Protein AF-A0A6A6LW53-F1 (afdb_monomer)

Mean predicted aligned error: 14.56 Å

Secondary structure (DSSP, 8-state):
-------------PPPP--TT-PPPPPHHHHHT-SS-HHHHHHHHHTTS-TT----HHHHHHHHHHHHHHHHHHHHHHHHHHHHTT-SS--HHHHHHHHHHSHHHHHH--S--TT--------GGGS--SS--EEEE-TTS-EEEESSTT--SEEEE----S---S-EEEEE-TTS-EEEEETTEEEEEGGGS--S-PPTTPPP---------

Solvent-accessible surface area (backbone atoms only — not comparable to full-atom values): 13491 Å² total; per-residue (Å²): 131,86,90,83,86,80,81,80,78,80,78,75,78,72,79,73,80,78,77,86,77,73,76,81,88,75,52,67,19,65,77,68,74,43,90,43,61,21,67,60,45,38,52,52,53,54,72,70,44,59,98,86,56,82,76,58,76,64,56,22,49,53,54,30,50,52,52,45,48,56,50,48,53,54,48,48,45,10,47,51,50,17,52,76,72,73,41,95,65,76,46,50,39,22,46,36,48,31,34,69,72,31,75,68,48,35,68,73,53,81,73,89,61,79,81,18,73,73,78,91,78,77,63,76,86,72,52,68,78,48,99,44,59,38,80,46,73,47,83,50,51,31,49,34,31,20,27,29,82,84,60,79,44,80,64,47,64,53,91,65,85,69,80,36,96,58,78,57,46,80,45,77,43,97,70,72,40,44,33,36,28,46,84,92,42,81,77,48,52,65,55,82,68,71,65,93,68,85,53,81,86,68,67,82,81,80,80,79,73,74,82,74,132

Radius of gyration: 35.12 Å; Cα contacts (8 Å, |Δi|>4): 234; chains: 1; bounding box: 67×63×123 Å

Foldseek 3Di:
DDDDDDPDDPPPPDPDPDPPDDDDDDAPCVVLVHPFRLVVQQVVVVVPDPPPDDDDSVNSSVVRVVVRVVVVQLCVQLCVQCVVVVHDDRDLLSSQCSQCVDPVSVVVDVDDRPLNFHDDDDPPLLDLPDPDKDFDQDQQQKTWIASDPVRPRTRDIDPFDGGQNADWDWDQDPQRKTFIDRPPDTRDIPLQDDGSDDGPPRDHDPPPPDPDD

Organism: Hevea brasiliensis (NCBI:txid3981)

InterPro domains:
  IPR001480 Bulb-type lectin domain [PF01453] (124-210)
  IPR001480 Bulb-type lectin domain [PS50927] (72-193)
  IPR002119 Histone H2A [PR00620] (24-46)
  IPR002119 Histone H2A [PR00620] (54-69)
  IPR002119 Histone H2A [PR00620] (69-82)
  IPR002119 Histone H2A [PR00620] (83-97)
  IPR002119 Histone H2A [PR00620] (110-128)
  IPR002119 Histone H2A [PTHR23430] (20-125)
  IPR002119 Histone H2A [SM00414] (13-133)
  IPR007125 Core Histone H2A/H2B/H3 domain [PF00125] (19-101)
  IPR009072 Histone-fold [G3DSA:1.10.20.10] (11-123)
  IPR009072 Histone-fold [SSF47113] (16-110)
  IPR032458 Histone H2A conserved site [PS00046] (32-38)
  IPR036426 Bulb-type lectin domain superfamily [G3DSA:2.90.10.10] (124-204)
  IPR036426 Bulb-type lectin domain superfamily [SSF51110] (122-209)
  IPR061508 Histone H2A, histone fold [cd00074] (26-113)

pLDDT: mean 80.77, std 18.34, range [32.53, 98.56]

Nearest PDB structures (foldseek):
  3waa-assembly1_C  TM=9.928E-01  e=2.043E-15  Homo sapiens
  3waa-assembly1_G  TM=9.989E-01  e=4.098E-15  Homo sapiens
  7yrg-assembly1_G  TM=9.590E-01  e=1.489E-15  Homo sapiens
  6jou-assembly1_G  TM=9.973E-01  e=9.326E-15  Homo sapiens
  8thu-assembly1_G  TM=9.839E-01  e=6.381E-15  Homo sapiens

Sequence (213 aa):
MSGKGAKGLITGKTPAPKDKDKKKPTSRSSRAGLQFPVGRIHRLLKSRVTAHGRVGATAAVYSAAILEYLTAEVLELAGNASKDLKVKRITPRHLQLAIRGDEELDTLIKGTIAGGGVIPHIHKDNLITASSGILSSNPYGNLVLYNDPDQQVLLWSANVSGEATDSCVAQLLDSGNLVLLHGRNKRSQSCDHPTDTQLPGMRLGLNRRRVQE

Structure (mmCIF, N/CA/C/O backbone):
data_AF-A0A6A6LW53-F1
#
_entry.id   AF-A0A6A6LW53-F1
#
loop_
_atom_site.group_PDB
_atom_site.id
_atom_site.type_symbol
_atom_site.label_atom_id
_atom_site.label_alt_id
_atom_site.label_comp_id
_atom_site.label_asym_id
_atom_site.label_entity_id
_atom_site.label_seq_id
_atom_site.pdbx_PDB_ins_code
_atom_site.Cartn_x
_atom_site.Cartn_y
_atom_site.Cartn_z
_atom_site.occupancy
_atom_site.B_iso_or_equiv
_atom_site.auth_seq_id
_atom_site.auth_comp_id
_atom_site.auth_asym_id
_atom_site.auth_atom_id
_atom_site.pdbx_PDB_model_num
ATOM 1 N N . MET A 1 1 ? 10.542 -46.365 -85.630 1.00 37.22 1 MET A N 1
ATOM 2 C CA . MET A 1 1 ? 11.994 -46.421 -85.354 1.00 37.22 1 MET A CA 1
ATOM 3 C C . MET A 1 1 ? 12.410 -45.105 -84.712 1.00 37.22 1 MET A C 1
ATOM 5 O O . MET A 1 1 ? 12.021 -44.080 -85.245 1.00 37.22 1 MET A O 1
ATOM 9 N N . SER A 1 2 ? 13.154 -45.172 -83.597 1.00 41.34 2 SER A N 1
ATOM 10 C CA . SER A 1 2 ? 13.870 -44.082 -82.889 1.00 41.34 2 SER A CA 1
ATOM 11 C C . SER A 1 2 ? 13.017 -42.903 -82.383 1.00 41.34 2 SER A C 1
ATOM 13 O O . SER A 1 2 ? 12.495 -42.135 -83.168 1.00 41.34 2 SER A O 1
ATOM 15 N N . GLY A 1 3 ? 12.808 -42.652 -81.088 1.00 36.84 3 GLY A N 1
ATOM 16 C CA . GLY A 1 3 ? 13.678 -42.857 -79.931 1.00 36.84 3 GLY A CA 1
ATOM 17 C C . GLY A 1 3 ? 14.416 -41.556 -79.599 1.00 36.84 3 GLY A C 1
ATOM 18 O O . GLY A 1 3 ? 15.333 -41.195 -80.328 1.00 36.84 3 GLY A O 1
ATOM 19 N N . LYS A 1 4 ? 14.028 -40.881 -78.504 1.00 41.06 4 LYS A N 1
ATOM 20 C CA . LYS A 1 4 ? 14.915 -40.135 -77.583 1.00 41.06 4 LYS A CA 1
ATOM 21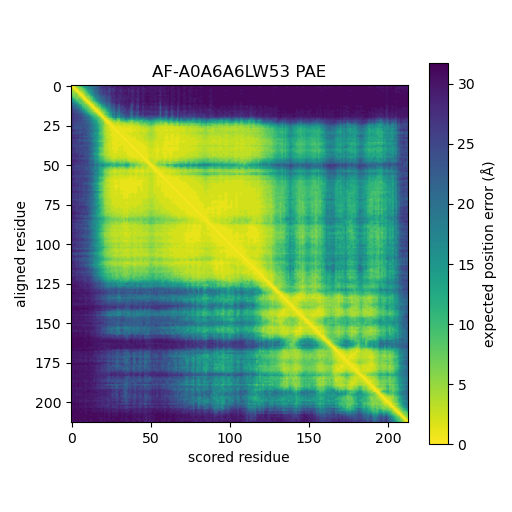 C C . LYS A 1 4 ? 14.111 -39.555 -76.415 1.00 41.06 4 LYS A C 1
ATOM 23 O O . LYS A 1 4 ? 13.319 -38.635 -76.577 1.00 41.06 4 LYS A O 1
ATOM 28 N N . GLY A 1 5 ? 14.331 -40.130 -75.234 1.00 35.31 5 GLY A N 1
ATOM 29 C CA . GLY A 1 5 ? 13.848 -39.606 -73.963 1.00 35.31 5 GLY A CA 1
ATOM 30 C C . GLY A 1 5 ? 14.694 -38.423 -73.499 1.00 35.31 5 GLY A C 1
ATOM 31 O O . GLY A 1 5 ? 15.922 -38.485 -73.521 1.00 35.31 5 GLY A O 1
ATOM 32 N N . ALA A 1 6 ? 14.030 -37.368 -73.037 1.00 39.75 6 ALA A N 1
ATOM 33 C CA . ALA A 1 6 ? 14.648 -36.300 -72.269 1.00 39.75 6 ALA A CA 1
ATOM 34 C C . ALA A 1 6 ? 14.352 -36.555 -70.786 1.00 39.75 6 ALA A C 1
ATOM 36 O O . ALA A 1 6 ? 13.250 -36.308 -70.299 1.00 39.75 6 ALA A O 1
ATOM 37 N N . LYS A 1 7 ? 15.338 -37.106 -70.069 1.00 39.44 7 LYS A N 1
ATOM 38 C CA . LYS A 1 7 ? 15.340 -37.139 -68.604 1.00 39.44 7 LYS A CA 1
ATOM 39 C C . LYS A 1 7 ? 15.476 -35.700 -68.103 1.00 39.44 7 LYS A C 1
ATOM 41 O O . LYS A 1 7 ? 16.548 -35.111 -68.215 1.00 39.44 7 LYS A O 1
ATOM 46 N N . GLY A 1 8 ? 14.396 -35.150 -67.554 1.00 36.06 8 GLY A N 1
ATOM 47 C CA . GLY A 1 8 ? 14.440 -33.937 -66.746 1.00 36.06 8 GLY A CA 1
ATOM 48 C C . GLY A 1 8 ? 15.317 -34.175 -65.520 1.00 36.06 8 GLY A C 1
ATOM 49 O O . GLY A 1 8 ? 15.037 -35.043 -64.694 1.00 36.06 8 GLY A O 1
ATOM 50 N N . LEU A 1 9 ? 16.418 -33.436 -65.455 1.00 39.53 9 LEU A N 1
ATOM 51 C CA . LEU A 1 9 ? 17.384 -33.430 -64.371 1.00 39.53 9 LEU A CA 1
ATOM 52 C C . LEU A 1 9 ? 16.696 -32.914 -63.095 1.00 39.53 9 LEU A C 1
ATOM 54 O O . LEU A 1 9 ? 16.378 -31.732 -62.988 1.00 39.53 9 LEU A O 1
ATOM 58 N N . ILE A 1 10 ? 16.459 -33.798 -62.124 1.00 43.97 10 ILE A N 1
ATOM 59 C CA . ILE A 1 10 ? 16.099 -33.409 -60.758 1.00 43.97 10 ILE A CA 1
ATOM 60 C C . ILE A 1 10 ? 17.355 -32.773 -60.161 1.00 43.97 10 ILE A C 1
ATOM 62 O O . ILE A 1 10 ? 18.250 -33.471 -59.685 1.00 43.97 10 ILE A O 1
ATOM 66 N N . THR A 1 11 ? 17.462 -31.446 -60.218 1.00 39.66 11 THR A N 1
ATOM 67 C CA . THR A 1 11 ? 18.478 -30.720 -59.455 1.00 39.66 11 THR A CA 1
ATOM 68 C C . THR A 1 11 ? 18.099 -30.821 -57.985 1.00 39.66 11 THR A C 1
ATOM 70 O O . THR A 1 11 ? 17.299 -30.036 -57.472 1.00 39.66 11 THR A O 1
ATOM 73 N N . GLY A 1 12 ? 18.639 -31.846 -57.325 1.00 40.56 12 GLY A N 1
ATOM 74 C CA . GLY A 1 12 ? 18.625 -31.990 -55.880 1.00 40.56 12 GLY A CA 1
ATOM 75 C C . GLY A 1 12 ? 19.156 -30.710 -55.250 1.00 40.56 12 GLY A C 1
ATOM 76 O O . GLY A 1 12 ? 20.339 -30.395 -55.344 1.00 40.56 12 GLY A O 1
ATOM 77 N N . LYS A 1 13 ? 18.256 -29.942 -54.637 1.00 41.75 13 LYS A N 1
ATOM 78 C CA . LYS A 1 13 ? 18.607 -28.783 -53.829 1.00 41.75 13 LYS A CA 1
ATOM 79 C C . LYS A 1 13 ? 19.223 -29.331 -52.546 1.00 41.75 13 LYS A C 1
ATOM 81 O O . LYS A 1 13 ? 18.505 -29.740 -51.636 1.00 41.75 13 LYS A O 1
ATOM 86 N N . THR A 1 14 ? 20.548 -29.411 -52.510 1.00 45.69 14 THR A N 1
ATOM 87 C CA . THR A 1 14 ? 21.313 -29.728 -51.303 1.00 45.69 14 THR A CA 1
ATOM 88 C C . THR A 1 14 ? 20.813 -28.818 -50.175 1.00 45.69 14 THR A C 1
ATOM 90 O O . THR A 1 14 ? 20.749 -27.601 -50.380 1.00 45.69 14 THR A O 1
ATOM 93 N N . PRO A 1 15 ? 20.408 -29.344 -49.005 1.00 48.78 15 PRO A N 1
ATOM 94 C CA . PRO A 1 15 ? 20.056 -28.484 -47.891 1.00 48.78 15 PRO A CA 1
ATOM 95 C C . PRO A 1 15 ? 21.307 -27.694 -47.509 1.00 48.78 15 PRO A C 1
ATOM 97 O O . PRO A 1 15 ? 22.354 -28.278 -47.230 1.00 48.78 15 PRO A O 1
ATOM 100 N N . ALA A 1 16 ? 21.198 -26.364 -47.544 1.00 55.53 16 ALA A N 1
ATOM 101 C CA . ALA A 1 16 ? 22.248 -25.471 -47.077 1.00 55.53 16 ALA A CA 1
ATOM 102 C C . ALA A 1 16 ? 22.702 -25.911 -45.672 1.00 55.53 16 ALA A C 1
ATOM 104 O O . ALA A 1 16 ? 21.852 -26.303 -44.857 1.00 55.53 16 ALA A O 1
ATOM 105 N N . PRO A 1 17 ? 24.011 -25.880 -45.370 1.00 49.88 17 PRO A N 1
ATOM 106 C CA . PRO A 1 17 ? 24.505 -26.293 -44.068 1.00 49.88 17 PRO A CA 1
ATOM 107 C C . PRO A 1 17 ? 23.823 -25.439 -42.997 1.00 49.88 17 PRO A C 1
ATOM 109 O O . PRO A 1 17 ? 23.841 -24.209 -43.056 1.00 49.88 17 PRO A O 1
ATOM 112 N N . LYS A 1 18 ? 23.171 -26.099 -42.032 1.00 59.91 18 LYS A N 1
ATOM 113 C CA . LYS A 1 18 ? 22.660 -25.432 -40.833 1.00 59.91 18 LYS A CA 1
ATOM 114 C C . LYS A 1 18 ? 23.858 -24.799 -40.134 1.00 59.91 18 LYS A C 1
ATOM 116 O O . LYS A 1 18 ? 24.703 -25.513 -39.607 1.00 59.91 18 LYS A O 1
ATOM 121 N N . ASP A 1 19 ? 23.905 -23.478 -40.187 1.00 61.03 19 ASP A N 1
ATOM 122 C CA . ASP A 1 19 ? 24.857 -22.594 -39.527 1.00 61.03 19 ASP A CA 1
ATOM 123 C C . ASP A 1 19 ? 24.896 -22.938 -38.022 1.00 61.03 19 ASP A C 1
ATOM 125 O O . ASP A 1 19 ? 23.978 -22.600 -37.268 1.00 61.03 19 ASP A O 1
ATOM 129 N N . LYS A 1 20 ? 25.885 -23.744 -37.607 1.00 59.88 20 LYS A N 1
ATOM 130 C CA . LYS A 1 20 ? 25.928 -24.410 -36.289 1.00 59.88 20 LYS A CA 1
ATOM 131 C C . LYS A 1 20 ? 26.360 -23.492 -35.135 1.00 59.88 20 LYS A C 1
ATOM 133 O O . LYS A 1 20 ? 26.340 -23.948 -33.999 1.00 59.88 20 LYS A O 1
ATOM 138 N N . ASP A 1 21 ? 26.621 -22.206 -35.386 1.00 67.62 21 ASP A N 1
ATOM 139 C CA . ASP A 1 21 ? 27.223 -21.293 -34.398 1.00 67.62 21 ASP A CA 1
ATOM 140 C C . ASP A 1 21 ? 26.421 -20.009 -34.101 1.00 67.62 21 ASP A C 1
ATOM 142 O O . ASP A 1 21 ? 26.968 -18.998 -33.651 1.00 67.62 21 ASP A O 1
ATOM 146 N N . LYS A 1 22 ? 25.091 -20.000 -34.278 1.00 75.44 22 LYS A N 1
ATOM 147 C CA . LYS A 1 22 ? 24.285 -18.862 -33.791 1.00 75.44 22 LYS A CA 1
ATOM 148 C C . LYS A 1 22 ? 24.081 -18.949 -32.277 1.00 75.44 22 LYS A C 1
ATOM 150 O O . LYS A 1 22 ? 23.257 -19.727 -31.793 1.00 75.44 22 LYS A O 1
ATOM 155 N N . LYS A 1 23 ? 24.807 -18.104 -31.526 1.00 82.19 23 LYS A N 1
ATOM 156 C CA . LYS A 1 23 ? 24.585 -17.883 -30.083 1.00 82.19 23 LYS A CA 1
ATOM 157 C C . LYS A 1 23 ? 23.094 -17.667 -29.813 1.00 82.19 23 LYS A C 1
ATOM 159 O O . LYS A 1 23 ? 22.450 -16.850 -30.474 1.00 82.19 23 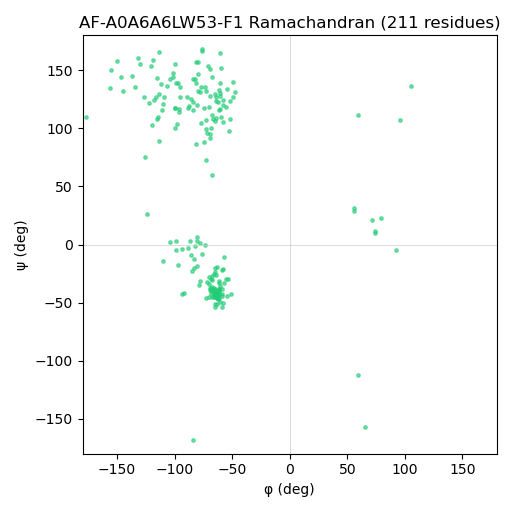LYS A O 1
ATOM 164 N N . LYS A 1 24 ? 22.561 -18.382 -28.817 1.00 88.25 24 LYS A N 1
ATOM 165 C CA . LYS A 1 24 ? 21.158 -18.252 -28.403 1.00 88.25 24 LYS A CA 1
ATOM 166 C C . LYS A 1 24 ? 20.847 -16.780 -28.083 1.00 88.25 24 LYS A C 1
ATOM 168 O O . LYS A 1 24 ? 21.641 -16.138 -27.389 1.00 88.25 24 LYS A O 1
ATOM 173 N N . PRO A 1 25 ? 19.719 -16.232 -28.568 1.00 90.19 25 PRO A N 1
ATOM 174 C CA . PRO A 1 25 ? 19.366 -14.845 -28.307 1.00 90.19 25 PRO A CA 1
ATOM 175 C C . PRO A 1 25 ? 19.128 -14.639 -26.808 1.00 90.19 25 PRO A C 1
ATOM 177 O O . PRO A 1 25 ? 18.296 -15.311 -26.203 1.00 90.19 25 PRO A O 1
ATOM 180 N N . THR A 1 26 ? 19.855 -13.699 -26.208 1.00 94.19 26 THR A N 1
ATOM 181 C CA . THR A 1 26 ? 19.672 -13.291 -24.811 1.00 94.19 26 THR A CA 1
ATOM 182 C C . THR A 1 26 ? 18.772 -12.065 -24.731 1.00 94.19 26 THR A C 1
ATOM 184 O O . THR A 1 26 ? 18.916 -11.111 -25.504 1.00 94.19 26 THR A O 1
ATOM 187 N N . SER A 1 27 ? 17.818 -12.080 -23.798 1.00 95.94 27 SER A N 1
ATOM 188 C CA . SER A 1 27 ? 16.899 -10.959 -23.614 1.00 95.94 27 SER A CA 1
ATOM 189 C C . SER A 1 27 ? 17.634 -9.745 -23.039 1.00 95.94 27 SER A C 1
ATOM 191 O O . SER A 1 27 ? 18.607 -9.874 -22.297 1.00 95.94 27 SER A O 1
ATOM 193 N N . ARG A 1 28 ? 17.155 -8.538 -23.354 1.00 95.69 28 ARG A N 1
ATOM 194 C CA . ARG A 1 28 ? 17.722 -7.300 -22.790 1.00 95.69 28 ARG A CA 1
ATOM 195 C C . ARG A 1 28 ? 17.592 -7.237 -21.267 1.00 95.69 28 ARG A C 1
ATOM 197 O O . ARG A 1 28 ? 18.492 -6.705 -20.636 1.00 95.69 28 ARG A O 1
ATOM 204 N N . SER A 1 29 ? 16.521 -7.802 -20.705 1.00 97.38 29 SER A N 1
ATOM 205 C CA . SER A 1 29 ? 16.334 -7.933 -19.253 1.00 97.38 29 SER A CA 1
ATOM 206 C C . SER A 1 29 ? 17.413 -8.817 -18.633 1.00 97.38 29 SER A C 1
ATOM 208 O O . SER A 1 29 ? 18.126 -8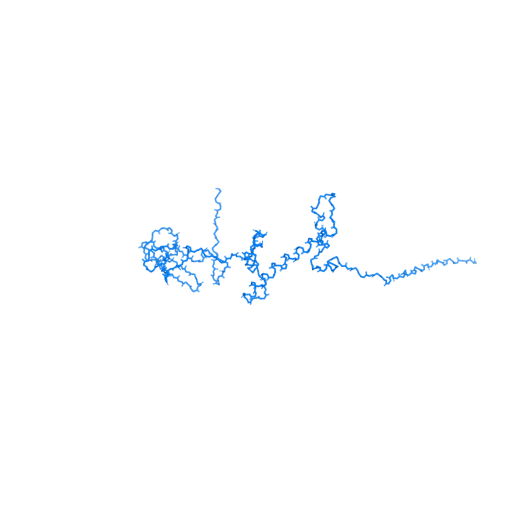.369 -17.747 1.00 97.38 29 SER A O 1
ATOM 210 N N . SER A 1 30 ? 17.625 -10.018 -19.186 1.00 97.00 30 SER A N 1
ATOM 211 C CA . SER A 1 30 ? 18.653 -10.950 -18.704 1.00 97.00 30 SER A CA 1
ATOM 212 C C . SER A 1 30 ? 20.064 -10.367 -18.815 1.00 97.00 30 SER A C 1
ATOM 214 O O . SER A 1 30 ? 20.856 -10.523 -17.895 1.00 97.00 30 SER A O 1
ATOM 216 N N . ARG A 1 31 ? 20.372 -9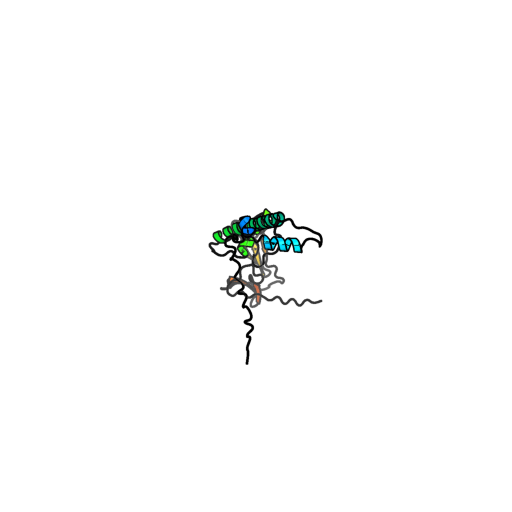.642 -19.899 1.00 96.00 31 ARG A N 1
ATOM 217 C CA . ARG A 1 31 ? 21.670 -8.959 -20.059 1.00 96.00 31 ARG A CA 1
ATOM 218 C C . ARG A 1 31 ? 21.877 -7.809 -19.072 1.00 96.00 31 ARG A C 1
ATOM 220 O O . ARG A 1 31 ? 23.021 -7.485 -18.788 1.00 96.00 31 ARG A O 1
ATOM 227 N N . ALA A 1 32 ? 20.797 -7.186 -18.606 1.00 96.69 32 ALA A N 1
ATOM 228 C CA . ALA A 1 32 ? 20.827 -6.095 -17.635 1.00 96.69 32 ALA A CA 1
ATOM 229 C C . ALA A 1 32 ? 20.673 -6.571 -16.179 1.00 96.69 32 ALA A C 1
ATOM 231 O O . ALA A 1 32 ? 20.729 -5.741 -15.282 1.00 96.69 32 ALA A O 1
ATOM 232 N N . GLY A 1 33 ? 20.459 -7.871 -15.940 1.00 97.50 33 GLY A N 1
ATOM 233 C CA . GLY A 1 33 ? 20.228 -8.413 -14.597 1.00 97.50 33 GLY A CA 1
ATOM 234 C C . GLY A 1 33 ? 18.869 -8.055 -13.986 1.00 97.50 33 GLY A C 1
ATOM 235 O O . GLY A 1 33 ? 18.731 -8.120 -12.774 1.00 97.50 33 GLY A O 1
ATOM 236 N N . LEU A 1 34 ? 17.880 -7.683 -14.803 1.00 98.00 34 LEU A N 1
ATOM 237 C CA . LEU A 1 34 ? 16.555 -7.251 -14.346 1.00 98.00 34 LEU A CA 1
ATOM 238 C C . LEU A 1 34 ? 15.508 -8.350 -14.552 1.00 98.00 34 LEU A C 1
ATOM 240 O O . LEU A 1 34 ? 15.501 -9.016 -15.596 1.00 98.00 34 LEU A O 1
ATOM 244 N N . GLN A 1 35 ? 14.580 -8.483 -13.607 1.00 98.12 35 GLN A N 1
ATOM 245 C CA . GLN A 1 35 ? 13.367 -9.294 -13.767 1.00 98.12 35 GLN A CA 1
ATOM 246 C C . GLN A 1 35 ? 12.315 -8.570 -14.618 1.00 98.12 35 GLN A C 1
ATOM 248 O O . GLN A 1 35 ? 11.567 -9.193 -15.380 1.00 98.12 35 GLN A O 1
ATOM 253 N N . PHE A 1 36 ? 12.275 -7.239 -14.551 1.00 98.06 36 PHE A N 1
ATOM 254 C CA . PHE A 1 36 ? 11.324 -6.424 -15.293 1.00 98.06 36 PHE A CA 1
ATOM 255 C C . PHE A 1 36 ? 11.585 -6.468 -16.816 1.00 98.06 36 PHE A C 1
ATOM 257 O O . PHE A 1 36 ? 12.729 -6.521 -17.289 1.00 98.06 36 PHE A O 1
ATOM 264 N N . PRO A 1 37 ? 10.529 -6.437 -17.656 1.00 97.88 37 PRO A N 1
ATOM 265 C CA . PRO A 1 37 ? 10.645 -6.655 -19.098 1.00 97.88 37 PRO A CA 1
ATOM 266 C C . PRO A 1 37 ? 11.103 -5.393 -19.854 1.00 97.88 37 PRO A C 1
ATOM 268 O O . PRO A 1 37 ? 10.292 -4.666 -20.435 1.00 97.88 37 PRO A O 1
ATOM 271 N N . VAL A 1 38 ? 12.419 -5.181 -19.956 1.00 98.19 38 VAL A N 1
ATOM 272 C CA . VAL A 1 38 ? 13.061 -4.037 -20.638 1.00 98.19 38 VAL A CA 1
ATOM 273 C C . VAL A 1 38 ? 12.533 -3.833 -22.064 1.00 98.19 38 VAL A C 1
ATOM 275 O O . VAL A 1 38 ? 12.266 -2.709 -22.483 1.00 98.19 38 VAL A O 1
ATOM 278 N N . GLY A 1 39 ? 12.352 -4.912 -22.834 1.00 97.06 39 GLY A N 1
ATOM 279 C CA . GLY A 1 39 ? 11.851 -4.821 -24.213 1.00 97.06 39 GLY A CA 1
ATOM 280 C C . GLY A 1 39 ? 10.412 -4.298 -24.298 1.00 97.06 39 GLY A C 1
ATOM 281 O O . GLY A 1 39 ? 10.096 -3.484 -25.168 1.00 97.06 39 GLY A O 1
ATOM 282 N N . ARG A 1 40 ? 9.547 -4.715 -23.362 1.00 97.75 40 ARG A N 1
ATOM 283 C CA . ARG A 1 40 ? 8.161 -4.235 -23.269 1.00 97.75 40 ARG A CA 1
ATOM 284 C C . ARG A 1 40 ? 8.136 -2.765 -22.869 1.00 97.75 40 ARG A C 1
ATOM 286 O O . ARG A 1 40 ? 7.435 -1.990 -23.510 1.00 97.75 40 ARG A O 1
ATOM 293 N N . ILE A 1 41 ? 8.932 -2.389 -21.872 1.00 97.50 41 ILE A N 1
ATOM 294 C CA . ILE A 1 41 ? 9.052 -1.006 -21.402 1.00 97.50 41 ILE A CA 1
ATOM 295 C C . ILE A 1 41 ? 9.567 -0.104 -22.527 1.00 97.50 41 ILE A C 1
ATOM 297 O O . ILE A 1 41 ? 8.982 0.941 -22.777 1.00 97.50 41 ILE A O 1
ATOM 301 N N . HIS A 1 42 ? 10.567 -0.536 -23.303 1.00 97.38 42 HIS A N 1
ATOM 302 C CA . HIS A 1 42 ? 11.047 0.239 -24.455 1.00 97.38 42 HIS A CA 1
ATOM 303 C C . HIS A 1 42 ? 9.949 0.498 -25.490 1.00 97.38 42 HIS A C 1
ATOM 305 O O . HIS A 1 42 ? 9.831 1.613 -25.995 1.00 97.38 42 HIS A O 1
ATOM 311 N N . ARG A 1 43 ? 9.124 -0.515 -25.788 1.00 96.69 43 ARG A N 1
ATOM 312 C CA . ARG A 1 43 ? 7.972 -0.371 -26.689 1.00 96.69 43 ARG A CA 1
ATOM 313 C C . ARG A 1 43 ? 6.930 0.598 -26.123 1.00 96.69 43 ARG A C 1
ATOM 315 O O . ARG A 1 43 ? 6.423 1.426 -26.872 1.00 96.69 43 ARG A O 1
ATOM 322 N N . LEU A 1 44 ? 6.635 0.519 -24.823 1.00 96.62 44 LEU A N 1
ATOM 323 C CA . LEU A 1 44 ? 5.706 1.435 -24.153 1.00 96.62 44 LEU A CA 1
ATOM 324 C C . LEU A 1 44 ? 6.224 2.877 -24.174 1.00 96.62 44 LEU A C 1
ATOM 326 O O . LEU A 1 44 ? 5.474 3.771 -24.551 1.00 96.62 44 LEU A O 1
ATOM 330 N N . LEU A 1 45 ? 7.509 3.100 -23.889 1.00 95.69 45 LEU A N 1
ATOM 331 C CA . LEU A 1 45 ? 8.133 4.423 -23.985 1.00 95.69 45 LEU A CA 1
ATOM 332 C C . LEU A 1 45 ? 8.023 4.991 -25.406 1.00 95.69 45 LEU A C 1
ATOM 334 O O . LEU A 1 45 ? 7.619 6.135 -25.582 1.00 95.69 45 LEU A O 1
ATOM 338 N N . LYS A 1 46 ? 8.292 4.178 -26.438 1.00 94.69 46 LYS A N 1
ATOM 339 C CA . LYS A 1 46 ? 8.122 4.602 -27.838 1.00 94.69 46 LYS A CA 1
ATOM 340 C C . LYS A 1 46 ? 6.679 4.963 -28.194 1.00 94.69 46 LYS A C 1
ATOM 342 O O . LYS A 1 46 ? 6.472 5.827 -29.030 1.00 94.69 46 LYS A O 1
ATOM 347 N N . SER A 1 47 ? 5.692 4.323 -27.568 1.00 93.94 47 SER A N 1
ATOM 348 C CA . SER A 1 47 ? 4.275 4.640 -27.796 1.00 93.94 47 SER A CA 1
ATOM 349 C C . SER A 1 47 ? 3.801 5.925 -27.109 1.00 93.94 47 SER A C 1
ATOM 351 O O . SER A 1 47 ? 2.659 6.329 -27.304 1.00 93.94 47 SER A O 1
ATOM 353 N N . ARG A 1 48 ? 4.635 6.528 -26.252 1.00 93.56 48 ARG A N 1
ATOM 354 C CA . ARG A 1 48 ? 4.302 7.725 -25.466 1.00 93.56 48 ARG A CA 1
ATOM 355 C C . ARG A 1 48 ? 5.052 8.976 -25.915 1.00 93.56 48 ARG A C 1
ATOM 357 O O . ARG A 1 48 ? 4.671 10.069 -25.518 1.00 93.56 48 ARG A O 1
ATOM 364 N N . VAL A 1 49 ? 6.102 8.829 -26.720 1.00 93.19 49 VAL A N 1
ATOM 365 C CA . VAL A 1 49 ? 6.806 9.968 -27.322 1.00 93.19 49 VAL A CA 1
ATOM 366 C C . VAL A 1 49 ? 6.071 10.462 -28.569 1.00 93.19 49 VAL A C 1
ATOM 368 O O . VAL A 1 49 ? 5.317 9.718 -29.194 1.00 93.19 49 VAL A O 1
ATOM 371 N N . THR A 1 50 ? 6.295 11.725 -28.934 1.00 90.88 50 THR A N 1
ATOM 372 C CA . THR A 1 50 ? 5.759 12.319 -30.169 1.00 90.88 50 THR A CA 1
ATOM 373 C C . THR A 1 50 ? 6.260 11.571 -31.412 1.00 90.88 50 THR A C 1
ATOM 375 O O . THR A 1 50 ? 7.232 10.820 -31.344 1.00 90.88 50 THR A O 1
ATOM 378 N N . ALA A 1 51 ? 5.625 11.784 -32.571 1.00 83.94 51 ALA A N 1
ATOM 379 C CA . ALA A 1 51 ? 5.895 11.023 -33.801 1.00 83.94 51 ALA A CA 1
ATOM 380 C C . ALA A 1 51 ? 7.377 11.000 -34.241 1.00 83.94 51 ALA A C 1
ATOM 382 O O . ALA A 1 51 ? 7.833 10.019 -34.826 1.00 83.94 51 ALA A O 1
ATOM 383 N N . HIS A 1 52 ? 8.146 12.047 -33.926 1.00 88.94 52 HIS A N 1
ATOM 384 C CA . HIS A 1 52 ? 9.581 12.139 -34.230 1.00 88.94 52 HIS A CA 1
ATOM 385 C C . HIS A 1 52 ? 10.485 11.900 -33.010 1.00 88.94 52 HIS A C 1
ATOM 387 O O . HIS A 1 52 ? 11.712 11.967 -33.108 1.00 88.94 52 HIS A O 1
ATOM 393 N N . GLY A 1 53 ? 9.895 11.596 -31.854 1.00 91.31 53 GLY A N 1
ATOM 394 C CA . GLY A 1 53 ? 10.606 11.314 -30.620 1.00 91.31 53 GLY A CA 1
ATOM 395 C C . GLY A 1 53 ? 11.359 9.988 -30.691 1.00 91.31 53 GLY A C 1
ATOM 396 O O . GLY A 1 53 ? 10.802 8.931 -30.997 1.00 91.31 53 GLY A O 1
ATOM 397 N N . ARG A 1 54 ? 12.655 10.019 -30.377 1.00 94.06 54 ARG A N 1
ATOM 398 C CA . ARG A 1 54 ? 13.491 8.817 -30.282 1.00 94.06 54 ARG A CA 1
ATOM 399 C C . ARG A 1 54 ? 13.633 8.406 -28.822 1.00 94.06 54 ARG A C 1
ATOM 401 O O . ARG A 1 54 ? 13.867 9.240 -27.959 1.00 94.06 54 ARG A O 1
ATOM 408 N N . VAL A 1 55 ? 13.568 7.101 -28.558 1.00 95.44 55 VAL A N 1
ATOM 409 C CA . VAL A 1 55 ? 13.832 6.535 -27.225 1.00 95.44 55 VAL A CA 1
ATOM 410 C C . VAL A 1 55 ? 15.125 5.732 -27.262 1.00 95.44 55 VAL A C 1
ATOM 412 O O . VAL A 1 55 ? 15.200 4.703 -27.947 1.00 95.44 55 VAL A O 1
ATOM 415 N N . GLY A 1 56 ? 16.123 6.188 -26.504 1.00 94.75 56 GLY A N 1
ATOM 416 C CA . GLY A 1 56 ? 17.406 5.507 -26.343 1.00 94.75 56 GLY A CA 1
ATOM 417 C C . GLY A 1 56 ? 17.261 4.096 -25.766 1.00 94.75 56 GLY A C 1
ATOM 418 O O . GLY A 1 56 ? 16.318 3.787 -25.037 1.00 94.75 56 GLY A O 1
ATOM 419 N N . ALA A 1 57 ? 18.202 3.208 -26.094 1.00 88.38 57 ALA A N 1
ATOM 420 C CA . ALA A 1 57 ? 18.171 1.832 -25.600 1.00 88.38 57 ALA A CA 1
ATOM 421 C C . ALA A 1 57 ? 18.412 1.750 -24.080 1.00 88.38 57 ALA A C 1
ATOM 423 O O . ALA A 1 57 ? 17.780 0.934 -23.409 1.00 88.38 57 ALA A O 1
ATOM 424 N N . THR A 1 58 ? 19.282 2.606 -23.542 1.00 95.75 58 THR A N 1
ATOM 425 C CA . THR A 1 58 ? 19.601 2.693 -22.108 1.00 95.75 58 THR A CA 1
ATOM 426 C C . THR A 1 58 ? 18.450 3.267 -21.289 1.00 95.75 58 THR A C 1
ATOM 428 O O . THR A 1 58 ? 18.205 2.780 -20.193 1.00 95.75 58 THR A O 1
ATOM 431 N N . ALA A 1 59 ? 17.674 4.205 -21.845 1.00 96.94 59 ALA A N 1
ATOM 432 C CA . ALA A 1 59 ? 16.509 4.785 -21.172 1.00 96.94 59 ALA A CA 1
ATOM 433 C C . ALA A 1 59 ? 15.516 3.706 -20.712 1.00 96.94 59 ALA A C 1
ATOM 435 O O . ALA A 1 59 ? 15.077 3.704 -19.570 1.00 96.94 59 ALA A O 1
ATOM 436 N N . ALA A 1 60 ? 15.230 2.721 -21.568 1.00 97.19 60 ALA A N 1
ATOM 437 C CA . ALA A 1 60 ? 14.334 1.624 -21.211 1.00 97.19 60 ALA A CA 1
ATOM 438 C C . ALA A 1 60 ? 14.903 0.677 -20.142 1.00 97.19 60 ALA A C 1
ATOM 440 O O . ALA A 1 60 ? 14.129 0.070 -19.409 1.00 97.19 60 ALA A O 1
ATOM 441 N N . VAL A 1 61 ? 16.232 0.524 -20.072 1.00 98.06 61 VAL A N 1
ATOM 442 C CA . VAL A 1 61 ? 16.889 -0.250 -19.005 1.00 98.06 61 VAL A CA 1
ATOM 443 C C . VAL A 1 61 ? 16.772 0.510 -17.686 1.00 98.06 61 VAL A C 1
ATOM 445 O O . VAL A 1 61 ? 16.361 -0.073 -16.692 1.00 98.06 61 VAL A O 1
ATOM 448 N N . TYR A 1 62 ? 17.041 1.817 -17.705 1.00 98.44 62 TYR A N 1
ATOM 449 C CA . TYR A 1 62 ? 16.961 2.679 -16.528 1.00 98.44 62 TYR A CA 1
ATOM 450 C C . TYR A 1 62 ? 15.537 2.740 -15.957 1.00 98.44 62 TYR A C 1
ATOM 452 O O . TYR A 1 62 ? 15.331 2.500 -14.773 1.00 98.44 62 TYR A O 1
ATOM 460 N N . SER A 1 63 ? 14.527 2.947 -16.810 1.00 97.94 63 SER A N 1
ATOM 461 C CA . SER A 1 63 ? 13.124 2.904 -16.380 1.00 97.94 63 SER A CA 1
ATOM 462 C C . SER A 1 63 ? 12.724 1.537 -15.823 1.00 97.94 63 SER A C 1
ATOM 464 O O . SER A 1 63 ? 11.965 1.476 -14.865 1.00 97.94 63 SER A O 1
ATOM 466 N N . ALA A 1 64 ? 13.216 0.437 -16.403 1.00 98.31 64 ALA A N 1
ATOM 467 C CA . ALA A 1 64 ? 12.937 -0.900 -1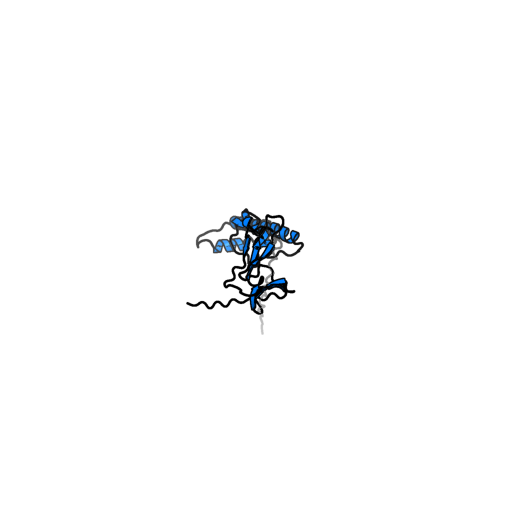5.882 1.00 98.31 64 ALA A CA 1
ATOM 468 C C . ALA A 1 64 ? 13.550 -1.116 -14.495 1.00 98.31 64 ALA A C 1
ATOM 470 O O . ALA A 1 64 ? 12.869 -1.654 -13.632 1.00 98.31 64 ALA A O 1
ATOM 471 N N . ALA A 1 65 ? 14.780 -0.648 -14.280 1.00 98.56 65 ALA A N 1
ATOM 472 C CA . ALA A 1 65 ? 15.451 -0.732 -12.989 1.00 98.56 65 ALA A CA 1
ATOM 473 C C . ALA A 1 65 ? 14.710 0.061 -11.901 1.00 98.56 65 ALA A C 1
ATOM 475 O O . ALA A 1 65 ? 14.480 -0.473 -10.825 1.00 98.56 65 ALA A O 1
ATOM 476 N N . ILE A 1 66 ? 14.263 1.290 -12.194 1.00 98.38 66 ILE A N 1
ATOM 477 C CA . ILE A 1 66 ? 13.482 2.098 -11.237 1.00 98.38 66 ILE A CA 1
ATOM 478 C C . ILE A 1 66 ? 12.164 1.407 -10.878 1.00 98.38 66 ILE A C 1
ATOM 480 O O . ILE A 1 66 ? 11.799 1.335 -9.710 1.00 98.38 66 ILE A O 1
ATOM 484 N N . LEU A 1 67 ? 11.441 0.891 -11.876 1.00 98.25 67 LEU A N 1
ATOM 485 C CA . LEU A 1 67 ? 10.172 0.204 -11.633 1.00 98.25 67 LEU A CA 1
ATOM 486 C C . LEU A 1 67 ? 10.365 -1.080 -10.815 1.00 98.25 67 LEU A C 1
ATOM 488 O O . LEU A 1 67 ? 9.532 -1.384 -9.964 1.00 98.25 67 LEU A O 1
ATOM 492 N N . GLU A 1 68 ? 11.448 -1.818 -11.064 1.00 98.56 68 GLU A N 1
ATOM 493 C CA . GLU A 1 68 ? 11.805 -3.010 -10.293 1.00 98.56 68 GLU A CA 1
ATOM 494 C C . GLU A 1 68 ? 12.161 -2.656 -8.849 1.00 98.56 68 GLU A C 1
ATOM 496 O O . GLU A 1 68 ? 11.633 -3.285 -7.937 1.00 98.56 68 GLU A O 1
ATOM 501 N N . TYR A 1 69 ? 12.959 -1.605 -8.647 1.00 98.25 69 TYR A N 1
ATOM 502 C CA . TYR A 1 69 ? 13.321 -1.095 -7.326 1.00 98.25 69 TYR A CA 1
ATOM 503 C C . TYR A 1 69 ? 12.087 -0.690 -6.509 1.00 98.25 69 TYR A C 1
ATOM 505 O O . TYR A 1 69 ? 11.860 -1.240 -5.437 1.00 98.25 69 TYR A O 1
ATOM 513 N N . LEU A 1 70 ? 11.222 0.175 -7.052 1.00 98.00 70 LEU A N 1
ATOM 514 C CA . LEU A 1 70 ? 9.999 0.606 -6.359 1.00 98.00 70 LEU A CA 1
ATOM 515 C C . LEU A 1 70 ? 9.057 -0.567 -6.052 1.00 98.00 70 LEU A C 1
ATOM 517 O O . LEU A 1 70 ? 8.394 -0.589 -5.019 1.00 98.00 70 LEU A O 1
ATOM 521 N N . THR A 1 71 ? 8.985 -1.553 -6.951 1.00 98.19 71 THR A N 1
ATOM 522 C CA . THR A 1 71 ? 8.169 -2.752 -6.719 1.00 98.19 71 THR A CA 1
ATOM 523 C C . THR A 1 71 ? 8.753 -3.609 -5.601 1.00 98.19 71 THR A C 1
ATOM 525 O O . THR A 1 71 ? 7.992 -4.137 -4.795 1.00 98.19 71 THR A O 1
ATOM 528 N N . ALA A 1 72 ? 10.079 -3.755 -5.547 1.00 98.19 72 ALA A N 1
ATOM 529 C CA . ALA A 1 72 ? 10.755 -4.489 -4.486 1.00 98.19 72 ALA A CA 1
ATOM 530 C C . ALA A 1 72 ? 10.531 -3.824 -3.121 1.00 98.19 72 ALA A C 1
ATOM 532 O O . ALA A 1 72 ? 10.116 -4.517 -2.200 1.00 98.19 72 ALA A O 1
ATOM 533 N N . GLU A 1 73 ? 10.681 -2.501 -3.033 1.00 97.88 73 GLU A N 1
ATOM 534 C CA . GLU A 1 73 ? 10.489 -1.725 -1.798 1.00 97.88 73 GLU A CA 1
ATOM 535 C C . GLU A 1 73 ? 9.074 -1.908 -1.219 1.00 97.88 73 GLU A C 1
ATOM 537 O O . GLU A 1 73 ? 8.884 -2.308 -0.070 1.00 97.88 73 GLU A O 1
ATOM 542 N N . VAL A 1 74 ? 8.044 -1.727 -2.057 1.00 98.00 74 VAL A N 1
ATOM 543 C CA . VAL A 1 74 ? 6.645 -1.922 -1.640 1.00 98.00 74 VAL A CA 1
ATOM 544 C C . VAL A 1 74 ? 6.392 -3.370 -1.202 1.00 98.00 74 VAL A C 1
ATOM 546 O O . VAL A 1 74 ? 5.661 -3.606 -0.237 1.00 98.00 74 VAL A O 1
ATOM 549 N N . LEU A 1 75 ? 6.965 -4.355 -1.904 1.00 98.19 75 LEU A N 1
ATOM 550 C CA . LEU A 1 75 ? 6.800 -5.771 -1.565 1.00 98.19 75 LEU A CA 1
ATOM 551 C C . LEU A 1 75 ? 7.552 -6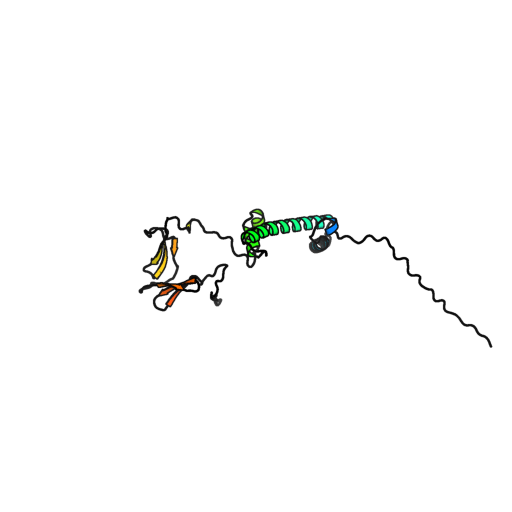.172 -0.294 1.00 98.19 75 LEU A C 1
ATOM 553 O O . LEU A 1 75 ? 7.067 -7.046 0.422 1.00 98.19 75 LEU A O 1
ATOM 557 N N . GLU A 1 76 ? 8.691 -5.552 -0.002 1.00 98.06 76 GLU A N 1
ATOM 558 C CA . GLU A 1 76 ? 9.455 -5.770 1.223 1.00 98.06 76 GLU A CA 1
ATOM 559 C C . GLU A 1 76 ? 8.659 -5.301 2.443 1.00 98.06 76 GLU A C 1
ATOM 561 O O . GLU A 1 76 ? 8.362 -6.100 3.336 1.00 98.06 76 GLU A O 1
ATOM 566 N N . LEU A 1 77 ? 8.195 -4.049 2.431 1.00 97.88 77 LEU A N 1
ATOM 567 C CA . LEU A 1 77 ? 7.396 -3.487 3.521 1.00 97.88 77 LEU A CA 1
ATOM 568 C C . LEU A 1 77 ? 6.052 -4.214 3.687 1.00 97.88 77 LEU A C 1
ATOM 570 O O . LEU A 1 77 ? 5.655 -4.564 4.802 1.00 97.88 77 LEU A O 1
ATOM 574 N N . ALA A 1 78 ? 5.359 -4.527 2.587 1.00 97.94 78 ALA A N 1
ATOM 575 C CA . ALA A 1 78 ? 4.119 -5.303 2.645 1.00 97.94 78 ALA A CA 1
ATOM 576 C C . ALA A 1 78 ? 4.355 -6.758 3.089 1.00 97.94 78 ALA A C 1
ATOM 578 O O . ALA A 1 78 ? 3.489 -7.366 3.724 1.00 97.94 78 ALA A O 1
ATOM 579 N N . GLY A 1 79 ? 5.522 -7.323 2.772 1.00 98.25 79 GLY A N 1
ATOM 580 C CA . GLY A 1 79 ? 5.972 -8.625 3.249 1.00 98.25 79 GLY A CA 1
ATOM 581 C C . GLY A 1 79 ? 6.197 -8.633 4.760 1.00 98.25 79 GLY A C 1
ATOM 582 O O . GLY A 1 79 ? 5.727 -9.554 5.432 1.00 98.25 79 GLY A O 1
ATOM 583 N N . ASN A 1 80 ? 6.818 -7.581 5.300 1.00 97.19 80 ASN A N 1
ATOM 584 C CA . ASN A 1 80 ? 6.982 -7.382 6.741 1.00 97.19 80 ASN A CA 1
ATOM 585 C C . ASN A 1 80 ? 5.618 -7.285 7.439 1.00 97.19 80 ASN A C 1
ATOM 587 O O . ASN A 1 80 ? 5.335 -8.085 8.329 1.00 97.19 80 ASN A O 1
ATOM 591 N N . ALA A 1 81 ? 4.705 -6.448 6.935 1.00 95.19 81 ALA A N 1
ATOM 592 C CA . ALA A 1 81 ? 3.343 -6.348 7.470 1.00 95.19 81 ALA A CA 1
ATOM 593 C C . ALA A 1 81 ? 2.572 -7.687 7.412 1.00 95.19 81 ALA A C 1
ATOM 595 O O . ALA A 1 81 ? 1.840 -8.045 8.337 1.00 95.19 81 ALA A O 1
ATOM 596 N N . SER A 1 82 ? 2.746 -8.467 6.338 1.00 96.69 82 SER A N 1
ATOM 597 C CA . SER A 1 82 ? 2.163 -9.812 6.215 1.00 96.69 82 SER A CA 1
ATOM 598 C C . SER A 1 82 ? 2.724 -10.778 7.264 1.00 96.69 82 SER A C 1
ATOM 600 O O . SER A 1 82 ? 1.985 -11.590 7.828 1.00 96.69 82 SER A O 1
ATOM 602 N N . LYS A 1 83 ? 4.034 -10.703 7.518 1.00 96.69 83 LYS A N 1
ATOM 603 C CA . LYS A 1 83 ? 4.737 -11.532 8.500 1.00 96.69 83 LYS A CA 1
ATOM 604 C C . LYS A 1 83 ? 4.288 -11.208 9.924 1.00 96.69 83 LYS A C 1
ATOM 606 O O . LYS A 1 83 ? 4.056 -12.143 10.690 1.00 96.69 83 LYS A O 1
ATOM 611 N N . ASP A 1 84 ? 4.087 -9.932 10.242 1.00 92.69 84 ASP A N 1
ATOM 612 C CA . ASP A 1 84 ? 3.605 -9.479 11.553 1.00 92.69 84 ASP A CA 1
ATOM 613 C C . ASP A 1 84 ? 2.207 -10.027 11.863 1.00 92.69 84 ASP A C 1
ATOM 615 O O . ASP A 1 84 ? 1.936 -10.495 12.971 1.00 92.69 84 ASP A O 1
ATOM 619 N N . LEU A 1 85 ? 1.342 -10.090 10.847 1.00 88.94 85 LEU A N 1
ATOM 620 C CA . LEU A 1 85 ? 0.013 -10.702 10.938 1.00 88.94 85 LEU A CA 1
ATOM 621 C C . LEU A 1 85 ? 0.028 -12.235 10.807 1.00 88.94 85 LEU A C 1
ATOM 623 O O . LEU A 1 85 ? -1.031 -12.863 10.771 1.00 88.94 85 LEU A O 1
ATOM 627 N N . LYS A 1 86 ? 1.214 -12.859 10.761 1.00 94.69 86 LYS A N 1
ATOM 628 C CA . LYS A 1 86 ? 1.423 -14.317 10.685 1.00 94.69 86 LYS A CA 1
ATOM 629 C C . LYS A 1 86 ? 0.716 -14.979 9.499 1.00 94.69 86 LYS A C 1
ATOM 631 O O . LYS A 1 86 ? 0.335 -16.150 9.559 1.00 94.69 86 LYS A O 1
ATOM 636 N N . VAL A 1 87 ? 0.578 -14.257 8.390 1.00 95.44 87 VAL A N 1
ATOM 637 C CA . VAL A 1 87 ? -0.034 -14.755 7.155 1.00 95.44 87 VAL A CA 1
ATOM 638 C C . VAL A 1 87 ? 0.992 -14.814 6.029 1.00 95.44 87 VAL A C 1
ATOM 640 O O . VAL A 1 87 ? 1.874 -13.970 5.902 1.00 95.44 87 VAL A O 1
ATOM 643 N N . LYS A 1 88 ? 0.882 -15.842 5.180 1.00 94.12 88 LYS A N 1
ATOM 644 C CA . LYS A 1 88 ? 1.846 -16.088 4.090 1.00 94.12 88 LYS A CA 1
ATOM 645 C C . LYS A 1 88 ? 1.582 -15.265 2.828 1.00 94.12 88 LYS A C 1
ATOM 647 O O . LYS A 1 88 ? 2.455 -15.169 1.973 1.00 94.12 88 LYS A O 1
ATOM 652 N N . ARG A 1 89 ? 0.360 -14.753 2.658 1.00 97.38 89 ARG A N 1
ATOM 653 C CA . ARG A 1 89 ? -0.079 -14.070 1.437 1.00 97.38 89 ARG A CA 1
ATOM 654 C C . ARG A 1 89 ? -0.243 -12.582 1.707 1.00 97.38 89 ARG A C 1
ATOM 656 O O . ARG A 1 89 ? -1.018 -12.202 2.580 1.00 97.38 89 ARG A O 1
ATOM 663 N N . ILE A 1 90 ? 0.407 -11.765 0.883 1.00 97.69 90 ILE A N 1
ATOM 664 C CA . ILE A 1 90 ? 0.197 -10.318 0.863 1.00 97.69 90 ILE A CA 1
ATOM 665 C C . ILE A 1 90 ? -1.239 -10.018 0.411 1.00 97.69 90 ILE A C 1
ATOM 667 O O . ILE A 1 90 ? -1.706 -10.543 -0.600 1.00 97.69 90 ILE A O 1
ATOM 671 N N . THR A 1 91 ? -1.943 -9.187 1.178 1.00 96.19 91 THR A N 1
ATOM 672 C CA . THR A 1 91 ? -3.310 -8.728 0.896 1.00 96.19 91 THR A CA 1
ATOM 673 C C . THR A 1 91 ? -3.309 -7.219 0.618 1.00 96.19 91 THR A C 1
ATOM 675 O O . THR A 1 91 ? -2.333 -6.544 0.961 1.00 96.19 91 THR A O 1
ATOM 678 N N . PRO A 1 92 ? -4.391 -6.646 0.051 1.00 97.19 92 PRO A N 1
ATOM 679 C CA . PRO A 1 92 ? -4.498 -5.195 -0.115 1.00 97.19 92 PRO A CA 1
ATOM 680 C C . PRO A 1 92 ? -4.328 -4.416 1.197 1.00 97.19 92 PRO A C 1
ATOM 682 O O . PRO A 1 92 ? -3.787 -3.313 1.188 1.00 97.19 92 PRO A O 1
ATOM 685 N N . ARG A 1 93 ? -4.704 -5.012 2.339 1.00 95.00 93 ARG A N 1
ATOM 686 C CA . ARG A 1 93 ? -4.473 -4.430 3.665 1.00 95.00 93 ARG A CA 1
ATOM 687 C C . ARG A 1 93 ? -2.987 -4.264 3.976 1.00 95.00 93 ARG A C 1
ATOM 689 O O . ARG A 1 93 ? -2.597 -3.210 4.462 1.00 95.00 93 ARG A O 1
ATOM 696 N N . HIS A 1 94 ? -2.154 -5.261 3.678 1.00 97.06 94 HIS A N 1
ATOM 697 C CA . HIS A 1 94 ? -0.709 -5.154 3.921 1.00 97.06 94 HIS A CA 1
ATOM 698 C C . HIS A 1 94 ? -0.074 -4.078 3.038 1.00 97.06 94 HIS A C 1
ATOM 700 O O . HIS A 1 94 ? 0.777 -3.339 3.512 1.00 97.06 94 HIS A O 1
ATOM 706 N N . LEU A 1 95 ? -0.535 -3.944 1.787 1.00 97.56 95 LEU A N 1
ATOM 707 C CA . LEU A 1 95 ? -0.095 -2.868 0.894 1.00 97.56 95 LEU A CA 1
ATOM 708 C C . LEU A 1 95 ? -0.480 -1.490 1.441 1.00 97.56 95 LEU A C 1
ATOM 710 O O . LEU A 1 95 ? 0.350 -0.590 1.445 1.00 97.56 95 LEU A O 1
ATOM 714 N N . GLN A 1 96 ? -1.708 -1.328 1.939 1.00 96.62 96 GLN A N 1
ATOM 715 C CA . GLN A 1 96 ? -2.143 -0.072 2.552 1.00 96.62 96 GLN A CA 1
ATOM 716 C C . GLN A 1 96 ? -1.324 0.270 3.795 1.00 96.62 96 GLN A C 1
ATOM 718 O O . GLN A 1 96 ? -0.887 1.407 3.926 1.00 96.62 96 GLN A O 1
ATOM 723 N N . LEU A 1 97 ? -1.109 -0.691 4.695 1.00 95.50 97 LEU A N 1
ATOM 724 C CA . LEU A 1 97 ? -0.322 -0.465 5.907 1.00 95.50 97 LEU A CA 1
ATOM 725 C C . LEU A 1 97 ? 1.136 -0.122 5.585 1.00 95.50 97 LEU A C 1
ATOM 727 O O . LEU A 1 97 ? 1.673 0.799 6.183 1.00 95.50 97 LEU A O 1
ATOM 731 N N . ALA A 1 98 ? 1.741 -0.814 4.616 1.00 96.69 98 ALA A N 1
ATOM 732 C CA . ALA A 1 98 ? 3.106 -0.552 4.175 1.00 96.69 98 ALA A CA 1
ATOM 733 C C . ALA A 1 98 ? 3.255 0.832 3.531 1.00 96.69 98 ALA A C 1
ATOM 735 O O . ALA A 1 98 ? 4.101 1.610 3.942 1.00 96.69 98 ALA A O 1
ATOM 736 N N . ILE A 1 99 ? 2.399 1.163 2.558 1.00 97.06 99 ILE A N 1
ATOM 737 C CA . ILE A 1 99 ? 2.497 2.425 1.810 1.00 97.06 99 ILE A CA 1
ATOM 738 C C . ILE A 1 99 ? 2.177 3.625 2.696 1.00 97.06 99 ILE A C 1
ATOM 740 O O . ILE A 1 99 ? 2.842 4.641 2.598 1.00 97.06 99 ILE A O 1
ATOM 744 N N . ARG A 1 100 ? 1.146 3.535 3.543 1.00 96.75 100 ARG A N 1
ATOM 745 C CA . ARG A 1 100 ? 0.748 4.652 4.414 1.00 96.75 100 ARG A CA 1
ATOM 746 C C . ARG A 1 100 ? 1.614 4.768 5.669 1.00 96.75 100 ARG A C 1
ATOM 748 O O . ARG A 1 100 ? 1.563 5.796 6.332 1.00 96.75 100 ARG A O 1
ATOM 755 N N . GLY A 1 101 ? 2.334 3.704 6.027 1.00 94.81 101 GLY A N 1
ATOM 756 C CA . GLY A 1 101 ? 3.263 3.677 7.156 1.00 94.81 101 GLY A CA 1
ATOM 757 C C . GLY A 1 101 ? 4.665 4.176 6.806 1.00 94.81 101 GLY A C 1
ATOM 758 O O . GLY A 1 101 ? 5.469 4.355 7.714 1.00 94.81 101 GLY A O 1
ATOM 759 N N . ASP A 1 102 ? 4.941 4.400 5.522 1.00 97.19 102 ASP A N 1
ATOM 760 C CA . ASP A 1 102 ? 6.210 4.904 5.012 1.00 97.19 102 ASP A CA 1
ATOM 761 C C . ASP A 1 102 ? 6.031 6.307 4.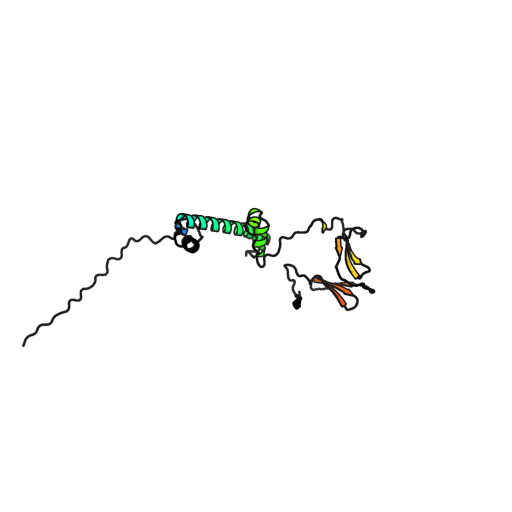410 1.00 97.19 102 ASP A C 1
ATOM 763 O O . ASP A 1 102 ? 5.127 6.541 3.606 1.00 97.19 102 ASP A O 1
ATOM 767 N N . GLU A 1 103 ? 6.871 7.262 4.817 1.00 96.56 103 GLU A N 1
ATOM 768 C CA . GLU A 1 103 ? 6.714 8.677 4.449 1.00 96.56 103 GLU A CA 1
ATOM 769 C C . GLU A 1 103 ? 6.958 8.930 2.953 1.00 96.56 103 GLU A C 1
ATOM 771 O O . GLU A 1 103 ? 6.257 9.733 2.319 1.00 96.56 103 GLU A O 1
ATOM 776 N N . GLU A 1 104 ? 7.933 8.232 2.369 1.00 97.69 104 GLU A N 1
ATOM 777 C CA . GLU A 1 104 ? 8.313 8.395 0.968 1.00 97.69 104 GLU A CA 1
ATOM 778 C C . GLU A 1 104 ? 7.250 7.779 0.051 1.00 97.69 104 GLU A C 1
ATOM 780 O O . GLU A 1 104 ? 6.786 8.421 -0.901 1.00 97.69 104 GLU A O 1
ATOM 785 N N . LEU A 1 105 ? 6.792 6.565 0.368 1.00 97.19 105 LEU A N 1
ATOM 786 C CA . LEU A 1 105 ? 5.742 5.871 -0.373 1.00 97.19 105 LEU A CA 1
ATOM 787 C C . LEU A 1 105 ? 4.371 6.522 -0.199 1.00 97.19 105 LEU A C 1
ATOM 789 O O . LEU A 1 105 ? 3.627 6.596 -1.182 1.00 97.19 105 LEU A O 1
ATOM 793 N N . ASP A 1 106 ? 4.028 7.033 0.988 1.00 96.62 106 ASP A N 1
ATOM 794 C CA . ASP A 1 106 ? 2.777 7.771 1.177 1.00 96.62 106 ASP A CA 1
ATOM 795 C C . ASP A 1 106 ? 2.768 9.028 0.308 1.00 96.62 106 ASP A C 1
ATOM 797 O O . ASP A 1 106 ? 1.753 9.352 -0.318 1.00 96.62 106 ASP A O 1
ATOM 801 N N . THR A 1 107 ? 3.904 9.725 0.228 1.00 97.19 107 THR A N 1
ATOM 802 C CA . THR A 1 107 ? 4.074 10.910 -0.617 1.00 97.19 107 THR A CA 1
ATOM 803 C C . THR A 1 107 ? 3.971 10.561 -2.099 1.00 97.19 107 THR A C 1
ATOM 805 O O . THR A 1 107 ? 3.252 11.237 -2.840 1.00 97.19 107 THR A O 1
ATOM 808 N N . LEU A 1 108 ? 4.629 9.482 -2.526 1.00 97.31 108 LEU A N 1
ATOM 809 C CA . LEU A 1 108 ? 4.647 9.032 -3.915 1.00 97.31 108 LEU A CA 1
ATOM 810 C C . LEU A 1 108 ? 3.284 8.494 -4.386 1.00 97.31 108 LEU A C 1
ATOM 812 O O . LEU A 1 108 ? 2.880 8.732 -5.527 1.00 97.31 108 LEU A O 1
ATOM 816 N N . ILE A 1 109 ? 2.558 7.768 -3.530 1.00 95.62 109 ILE A N 1
ATOM 817 C CA . ILE A 1 109 ? 1.344 7.026 -3.890 1.00 95.62 109 ILE A CA 1
ATOM 818 C C . ILE A 1 109 ? 0.117 7.641 -3.204 1.00 95.62 109 ILE A C 1
ATOM 820 O O . ILE A 1 109 ? -0.352 7.207 -2.151 1.00 95.62 109 ILE A O 1
ATOM 824 N N . LYS A 1 110 ? -0.507 8.621 -3.864 1.00 95.25 110 LYS A N 1
ATOM 825 C CA . LYS A 1 110 ? -1.767 9.241 -3.397 1.00 95.25 110 LYS A CA 1
ATOM 826 C C . LYS A 1 110 ? -3.046 8.539 -3.881 1.00 95.25 110 LYS A C 1
ATOM 828 O O . LYS A 1 110 ? -4.142 8.925 -3.494 1.00 95.25 110 LYS A O 1
ATOM 833 N N . GLY A 1 111 ? -2.923 7.495 -4.703 1.00 93.25 111 GLY A N 1
ATOM 834 C CA . GLY A 1 111 ? -4.064 6.721 -5.206 1.00 93.25 111 GLY A CA 1
ATOM 835 C C . GLY A 1 111 ? -4.744 5.845 -4.143 1.00 93.25 111 GLY A C 1
ATOM 836 O O . GLY A 1 111 ? -4.115 5.409 -3.177 1.00 93.25 111 GLY A O 1
ATOM 837 N N . THR A 1 112 ? -6.032 5.551 -4.340 1.00 95.06 112 THR A N 1
ATOM 838 C CA . THR A 1 112 ? -6.809 4.655 -3.467 1.00 95.06 112 THR A CA 1
ATOM 839 C C . THR A 1 112 ? -6.410 3.192 -3.662 1.00 95.06 112 THR A C 1
ATOM 841 O O . THR A 1 112 ? -6.388 2.692 -4.787 1.00 95.06 112 THR A O 1
ATOM 844 N N . ILE A 1 113 ? -6.182 2.477 -2.557 1.00 94.38 113 ILE A N 1
ATOM 845 C CA . ILE A 1 113 ? -5.955 1.027 -2.556 1.00 94.38 113 ILE A CA 1
ATOM 846 C C . ILE A 1 113 ? -7.270 0.330 -2.210 1.00 94.38 113 ILE A C 1
ATOM 848 O O . ILE A 1 113 ? -7.713 0.317 -1.059 1.00 94.38 113 ILE A O 1
ATOM 852 N N . ALA A 1 114 ? -7.919 -0.240 -3.224 1.00 93.75 114 ALA A N 1
ATOM 853 C CA . ALA A 1 114 ? -9.178 -0.953 -3.044 1.00 93.75 114 ALA A CA 1
ATOM 854 C C . ALA A 1 114 ? -9.006 -2.147 -2.084 1.00 93.75 114 ALA A C 1
ATOM 856 O O . ALA A 1 114 ? -8.114 -2.975 -2.264 1.00 93.75 114 ALA A O 1
ATOM 857 N N . GLY A 1 115 ? -9.863 -2.227 -1.061 1.00 90.81 115 GLY A N 1
ATOM 858 C CA . GLY A 1 115 ? -9.795 -3.265 -0.023 1.00 90.81 115 GLY A CA 1
ATOM 859 C C . GLY A 1 115 ? -8.654 -3.092 0.989 1.00 90.81 115 GLY A C 1
ATOM 860 O O . GLY A 1 115 ? -8.366 -4.023 1.737 1.00 90.81 115 GLY A O 1
ATOM 861 N N . GLY A 1 116 ? -7.978 -1.936 0.998 1.00 91.44 116 GLY A N 1
ATOM 862 C CA . GLY A 1 116 ? -6.864 -1.646 1.904 1.00 91.44 116 GLY A CA 1
ATOM 863 C C . GLY A 1 116 ? -7.267 -1.122 3.287 1.00 91.44 116 GLY A C 1
ATOM 864 O O . GLY A 1 116 ? -6.497 -1.265 4.238 1.00 91.44 116 GLY A O 1
ATOM 865 N N . GLY A 1 117 ? -8.458 -0.536 3.422 1.00 91.25 117 GLY A N 1
ATOM 866 C CA . GLY A 1 117 ? -8.897 0.124 4.655 1.00 91.25 117 GLY A CA 1
ATOM 867 C C . GLY A 1 117 ? -8.068 1.366 5.008 1.00 91.25 117 GLY A C 1
ATOM 868 O O . GLY A 1 117 ? -7.409 1.953 4.148 1.00 91.25 117 GLY A O 1
ATOM 869 N N . VAL A 1 118 ? -8.054 1.755 6.285 1.00 91.38 118 VAL A N 1
ATOM 870 C CA . VAL A 1 118 ? -7.283 2.921 6.787 1.00 91.38 118 VAL A CA 1
ATOM 871 C C . VAL A 1 118 ? -6.264 2.540 7.859 1.00 91.38 118 VAL A C 1
ATOM 873 O O . VAL A 1 118 ? -6.451 1.534 8.547 1.00 91.38 118 VAL A O 1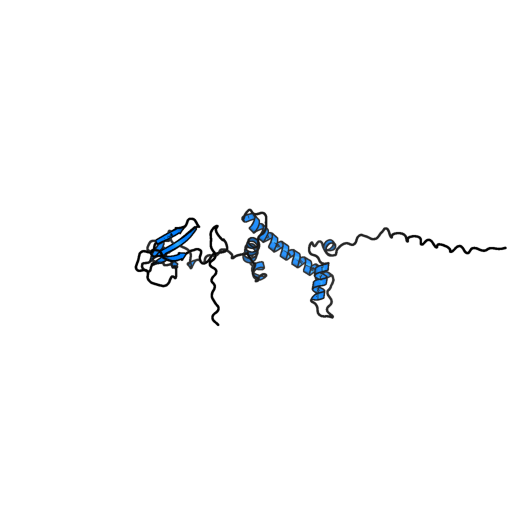
ATOM 876 N N . ILE A 1 119 ? -5.178 3.306 8.018 1.00 90.62 119 ILE A N 1
ATOM 877 C CA . ILE A 1 119 ? -4.282 3.107 9.168 1.00 90.62 119 ILE A CA 1
ATOM 878 C C . ILE A 1 119 ? -5.090 3.334 10.453 1.00 90.62 119 ILE A C 1
ATOM 880 O O . ILE A 1 119 ? -5.783 4.349 10.544 1.00 90.62 119 ILE A O 1
ATOM 884 N N . PRO A 1 120 ? -5.031 2.416 11.436 1.00 88.38 120 PRO A N 1
ATOM 885 C CA . PRO A 1 120 ? -5.687 2.628 12.717 1.00 88.38 120 PRO A CA 1
ATOM 886 C C . PRO A 1 120 ? -5.121 3.879 13.392 1.00 88.38 120 PRO A C 1
ATOM 888 O O . PRO A 1 120 ? -3.937 3.935 13.718 1.00 88.38 120 PRO A O 1
ATOM 891 N N . HIS A 1 121 ? -5.966 4.884 13.595 1.00 86.44 121 HIS A N 1
ATOM 892 C CA . HIS A 1 121 ? -5.596 6.120 14.267 1.00 86.44 121 HIS A CA 1
ATOM 893 C C . HIS A 1 121 ? -6.781 6.633 15.083 1.00 86.44 121 HIS A C 1
ATOM 895 O O . HIS A 1 121 ? -7.902 6.694 14.579 1.00 86.44 121 HIS A O 1
ATOM 901 N N . ILE A 1 122 ? -6.527 7.003 16.338 1.00 84.31 122 ILE A N 1
ATOM 902 C CA . ILE A 1 122 ? -7.508 7.636 17.219 1.00 84.31 122 ILE A CA 1
ATOM 903 C C . ILE A 1 122 ? -6.912 8.969 17.664 1.00 84.31 122 ILE A C 1
ATOM 905 O O . ILE A 1 122 ? -5.821 8.999 18.237 1.00 84.31 122 ILE A O 1
ATOM 909 N N . HIS A 1 123 ? -7.616 10.067 17.384 1.00 81.12 123 HIS A N 1
ATOM 910 C CA . HIS A 1 123 ? -7.216 11.390 17.859 1.00 81.12 123 HIS A CA 1
ATOM 911 C C . HIS A 1 123 ? -7.186 11.412 19.388 1.00 81.12 123 HIS A C 1
ATOM 913 O O . HIS A 1 123 ? -8.078 10.861 20.031 1.00 81.12 123 HIS A O 1
ATOM 919 N N . LYS A 1 124 ? -6.172 12.068 19.966 1.00 82.06 124 LYS A N 1
ATOM 920 C CA . LYS A 1 124 ? -5.968 12.108 21.423 1.00 82.06 124 LYS A CA 1
ATOM 921 C C . LYS A 1 124 ? -7.179 12.658 22.177 1.00 82.06 124 LYS A C 1
ATOM 923 O O . LYS A 1 124 ? -7.479 12.162 23.254 1.00 82.06 124 LYS A O 1
ATOM 928 N N . ASP A 1 125 ? -7.897 13.598 21.572 1.00 78.38 125 ASP A N 1
ATOM 929 C CA . ASP A 1 125 ? -9.094 14.222 22.148 1.00 78.38 125 ASP A CA 1
ATOM 930 C C . ASP A 1 125 ? -10.258 13.233 22.327 1.00 78.38 125 ASP A C 1
ATOM 932 O O . ASP A 1 125 ? -11.150 13.461 23.136 1.00 78.38 125 ASP A O 1
ATOM 936 N N . ASN A 1 126 ? -10.229 12.107 21.607 1.00 74.38 126 ASN A N 1
ATOM 937 C CA . ASN A 1 126 ? -11.246 11.058 21.673 1.00 74.38 126 ASN A CA 1
ATOM 938 C C . ASN A 1 126 ? -10.833 9.883 22.574 1.00 74.38 126 ASN A C 1
ATOM 940 O O . ASN A 1 126 ? -11.541 8.875 22.630 1.00 74.38 126 ASN A O 1
ATOM 944 N N . LEU A 1 127 ? -9.669 9.955 23.224 1.00 78.56 127 LEU A N 1
ATOM 945 C CA . LEU A 1 127 ? -9.211 8.909 24.130 1.00 78.56 127 LEU A CA 1
ATOM 946 C C . LEU A 1 127 ? -9.807 9.111 25.520 1.00 78.56 127 LEU A C 1
ATOM 948 O O . LEU A 1 127 ? -9.884 10.230 26.024 1.00 78.56 127 LEU A O 1
ATOM 952 N N . ILE A 1 128 ? -10.152 7.999 26.166 1.00 80.50 128 ILE A N 1
ATOM 953 C CA . ILE A 1 128 ? -10.442 7.996 27.597 1.00 80.50 128 ILE A CA 1
ATOM 954 C C . ILE A 1 128 ? -9.099 8.155 28.313 1.00 80.50 128 ILE A C 1
ATOM 956 O O . ILE A 1 128 ? -8.258 7.257 28.275 1.00 80.50 128 ILE A O 1
ATOM 960 N N . THR A 1 129 ? -8.868 9.332 28.884 1.00 76.81 129 THR A N 1
ATOM 961 C CA . THR A 1 129 ? -7.624 9.698 29.572 1.00 76.81 129 THR A CA 1
ATOM 962 C C . THR A 1 129 ? -7.708 9.521 31.083 1.00 76.81 129 THR A C 1
ATOM 964 O O . THR A 1 129 ? -6.664 9.451 31.733 1.00 76.81 129 THR A O 1
ATOM 967 N N . ALA A 1 130 ? -8.912 9.419 31.656 1.00 78.12 130 ALA A N 1
ATOM 968 C CA . ALA A 1 130 ? -9.061 9.057 33.062 1.00 78.12 130 ALA A CA 1
ATOM 969 C C . ALA A 1 130 ? -8.842 7.550 33.281 1.00 78.12 130 ALA A C 1
ATOM 971 O O . ALA A 1 130 ? -8.828 6.750 32.346 1.00 78.12 130 ALA A O 1
ATOM 972 N N . SER A 1 131 ? -8.713 7.145 34.545 1.00 80.56 131 SER A N 1
ATOM 973 C CA . SER A 1 131 ? -8.571 5.735 34.933 1.00 80.56 131 SER A CA 1
ATOM 974 C C . SER A 1 131 ? -9.788 4.871 34.575 1.00 80.56 131 SER A C 1
ATOM 976 O O . SER A 1 131 ? -9.665 3.649 34.513 1.00 80.56 131 SER A O 1
ATOM 978 N N . SER A 1 132 ? -10.952 5.485 34.343 1.00 80.31 132 SER A N 1
ATOM 979 C CA . SER A 1 132 ? -12.180 4.816 33.919 1.00 80.31 132 SER A CA 1
ATOM 980 C C . SER A 1 132 ? -13.099 5.794 33.192 1.00 80.31 132 SER A C 1
ATOM 982 O O . SER A 1 132 ? -13.352 6.881 33.701 1.00 80.31 132 SER A O 1
ATOM 984 N N . GLY A 1 133 ? -13.659 5.368 32.060 1.00 83.50 133 GLY A N 1
ATOM 985 C CA . GLY A 1 133 ? -14.769 6.054 31.396 1.00 83.50 133 GLY A CA 1
ATOM 986 C C . GLY A 1 133 ? -16.103 5.380 31.713 1.00 83.50 133 GLY A C 1
ATOM 987 O O . GLY A 1 133 ? -16.141 4.187 32.023 1.00 83.50 133 GLY A O 1
ATOM 988 N N . ILE A 1 134 ? -17.203 6.129 31.630 1.00 86.44 134 ILE A N 1
ATOM 989 C CA . ILE A 1 134 ? -18.561 5.598 31.819 1.00 86.44 134 ILE A CA 1
ATOM 990 C C . ILE A 1 134 ? -19.346 5.733 30.521 1.00 86.44 134 ILE A C 1
ATOM 992 O O . ILE A 1 134 ? -19.479 6.823 29.972 1.00 86.44 134 ILE A O 1
ATOM 996 N N . LEU A 1 135 ? -19.918 4.619 30.066 1.00 85.94 135 LEU A N 1
ATOM 997 C CA . LEU A 1 135 ? -20.937 4.599 29.023 1.00 85.94 135 LEU A CA 1
ATOM 998 C C . LEU A 1 135 ? -22.315 4.549 29.696 1.00 85.94 135 LEU A C 1
ATOM 1000 O O . LEU A 1 135 ? -22.641 3.556 30.347 1.00 85.94 135 LEU A O 1
ATOM 1004 N N . SER A 1 136 ? -23.117 5.602 29.557 1.00 84.31 136 SER A N 1
ATOM 1005 C CA . SER A 1 136 ? -24.450 5.703 30.165 1.00 84.31 136 SER A CA 1
ATOM 1006 C C . SER A 1 136 ? -25.506 6.167 29.160 1.00 84.31 136 SER A C 1
ATOM 1008 O O . SER A 1 136 ? -25.198 6.707 28.098 1.00 84.31 136 SER A O 1
ATOM 1010 N N . SER A 1 137 ? -26.781 5.925 29.469 1.00 82.81 137 SER A N 1
ATOM 1011 C CA . SER A 1 137 ? -27.898 6.552 28.759 1.00 82.81 137 SER A CA 1
ATOM 1012 C C . SER A 1 137 ? -28.251 7.872 29.437 1.00 82.81 137 SER A C 1
ATOM 1014 O O . SER A 1 137 ? -28.515 7.884 30.641 1.00 82.81 137 SER A O 1
ATOM 1016 N N . ASN A 1 138 ? -28.299 8.969 28.685 1.00 78.44 138 ASN A N 1
ATOM 1017 C CA . ASN A 1 138 ? -28.770 10.241 29.224 1.00 78.44 138 ASN A CA 1
ATOM 1018 C C . ASN A 1 138 ? -30.311 10.260 29.360 1.00 78.44 138 ASN A C 1
ATOM 1020 O O . ASN A 1 138 ? -30.991 9.414 28.767 1.00 78.44 138 ASN A O 1
ATOM 1024 N N . PRO A 1 139 ? -30.888 11.234 30.091 1.00 76.38 139 PRO A N 1
ATOM 1025 C CA . PRO A 1 139 ? -32.342 11.354 30.248 1.00 76.38 139 PRO A CA 1
ATOM 1026 C C . PRO A 1 139 ? -33.108 11.530 28.929 1.00 76.38 139 PRO A C 1
ATOM 1028 O O . PRO A 1 139 ? -34.286 11.213 28.859 1.00 76.38 139 PRO A O 1
ATOM 1031 N N . TYR A 1 140 ? -32.436 11.990 27.871 1.00 76.12 140 TYR A N 1
ATOM 1032 C CA . TYR A 1 140 ? -33.016 12.153 26.536 1.00 76.12 140 TYR A CA 1
ATOM 1033 C C . TYR A 1 140 ? -33.045 10.845 25.724 1.00 76.12 140 TYR A C 1
ATOM 1035 O O . TYR A 1 140 ? -33.534 10.828 24.593 1.00 76.12 140 TYR A O 1
ATOM 1043 N N . GLY A 1 141 ? -32.534 9.742 26.282 1.00 75.19 141 GLY A N 1
ATOM 1044 C CA . GLY A 1 141 ? -32.512 8.430 25.642 1.00 75.19 141 GLY A CA 1
ATOM 1045 C C . GLY A 1 141 ? -31.397 8.243 24.616 1.00 75.19 141 GLY A C 1
ATOM 1046 O O . GLY A 1 141 ? -31.531 7.380 23.747 1.00 75.19 141 GLY A O 1
ATOM 1047 N N . ASN A 1 142 ? -30.317 9.022 24.713 1.00 79.69 142 ASN A N 1
ATOM 1048 C CA . ASN A 1 142 ? -29.111 8.878 23.901 1.00 79.69 142 ASN A CA 1
ATOM 1049 C C . ASN A 1 142 ? -28.009 8.173 24.689 1.00 79.69 142 ASN A C 1
ATOM 1051 O O . ASN A 1 142 ? -27.888 8.332 25.902 1.00 79.69 142 ASN A O 1
ATOM 1055 N N . LEU A 1 143 ? -27.187 7.403 23.978 1.00 84.00 143 LEU A N 1
ATOM 1056 C CA . LEU A 1 143 ? -25.999 6.775 24.544 1.00 84.00 143 LEU A CA 1
ATOM 1057 C C . LEU A 1 143 ? -24.874 7.807 24.623 1.00 84.00 143 LEU A C 1
ATOM 1059 O O . LEU A 1 143 ? -24.621 8.508 23.646 1.00 84.00 143 LEU A O 1
ATOM 1063 N N . VAL A 1 144 ? -24.214 7.903 25.768 1.00 86.50 144 VAL A N 1
ATOM 1064 C CA . VAL A 1 144 ? -23.231 8.939 26.070 1.00 86.50 144 VAL A CA 1
ATOM 1065 C C . VAL A 1 144 ? -22.000 8.310 26.710 1.00 86.50 144 VAL A C 1
ATOM 1067 O O . VAL A 1 144 ? -22.125 7.450 27.578 1.00 86.50 144 VAL A O 1
ATOM 1070 N N . LEU A 1 145 ? -20.814 8.725 26.267 1.00 86.69 145 LEU A N 1
ATOM 1071 C CA . LEU A 1 145 ? -19.530 8.308 26.818 1.00 86.69 145 LEU A CA 1
ATOM 1072 C C . LEU A 1 145 ? -18.882 9.480 27.555 1.00 86.69 145 LEU A C 1
ATOM 1074 O O . LEU A 1 145 ? -18.584 10.508 26.945 1.00 86.69 145 LEU A O 1
ATOM 1078 N N . TYR A 1 146 ? -18.627 9.290 28.843 1.00 86.50 146 TYR A N 1
ATOM 1079 C CA . TYR A 1 146 ? -17.897 10.221 29.694 1.00 86.50 146 TYR A CA 1
ATOM 1080 C C . TYR A 1 146 ? -16.456 9.757 29.892 1.00 86.50 146 TYR A C 1
ATOM 1082 O O . TYR A 1 146 ? -16.189 8.555 29.990 1.00 86.50 146 TYR A O 1
ATOM 1090 N N . ASN A 1 147 ? -15.533 10.716 29.952 1.00 85.00 147 ASN A N 1
ATOM 1091 C CA . ASN A 1 147 ? -14.115 10.458 30.191 1.00 85.00 147 ASN A CA 1
ATOM 1092 C C . ASN A 1 147 ? -13.851 10.000 31.624 1.00 85.00 147 ASN A C 1
ATOM 1094 O O . ASN A 1 147 ? -12.878 9.300 31.857 1.00 85.00 147 ASN A O 1
ATOM 1098 N N . ASP A 1 148 ? -14.693 10.421 32.562 1.00 82.75 148 ASP A N 1
ATOM 1099 C CA . ASP A 1 148 ? -14.503 10.263 33.993 1.00 82.75 148 ASP A CA 1
ATOM 1100 C C . ASP A 1 148 ? -15.747 9.663 34.670 1.00 82.75 148 ASP A C 1
ATOM 1102 O O . ASP A 1 148 ? -16.869 9.810 34.166 1.00 82.75 148 ASP A O 1
ATOM 1106 N N . PRO A 1 149 ? -15.581 9.003 35.832 1.00 80.25 149 PRO A N 1
ATOM 1107 C CA . PRO A 1 149 ? -16.705 8.464 36.588 1.00 80.25 149 PRO A CA 1
ATOM 1108 C C . PRO A 1 149 ? -17.668 9.535 37.106 1.00 80.25 149 PRO A C 1
ATOM 1110 O O . PRO A 1 149 ? -18.854 9.254 37.276 1.00 80.25 149 PRO A O 1
ATOM 1113 N N . ASP A 1 150 ? -17.169 10.753 37.318 1.00 83.50 150 ASP A N 1
ATOM 1114 C CA . ASP A 1 150 ? -17.943 11.885 37.830 1.00 83.50 150 ASP A CA 1
ATOM 1115 C C . ASP A 1 150 ? -18.781 12.571 36.730 1.00 83.50 150 ASP A C 1
ATOM 1117 O O . ASP A 1 150 ? -19.487 13.542 37.003 1.00 83.50 150 ASP A O 1
ATOM 1121 N N . GLN A 1 151 ? -18.751 12.039 35.498 1.00 83.38 151 GLN A N 1
ATOM 1122 C CA . GLN A 1 151 ? -19.507 12.507 34.332 1.00 83.38 151 GLN A CA 1
ATOM 1123 C C . GLN A 1 151 ? -19.267 13.987 33.983 1.00 83.38 151 GLN A C 1
ATOM 1125 O O . GLN A 1 151 ? -20.142 14.645 33.413 1.00 83.38 151 GLN A O 1
ATOM 1130 N N . GLN A 1 152 ? -18.087 14.529 34.293 1.00 79.25 152 GLN A N 1
ATOM 1131 C CA . GLN A 1 152 ? -17.771 15.936 34.041 1.00 79.25 152 GLN A CA 1
ATOM 1132 C C . GLN A 1 152 ? -17.403 16.214 32.583 1.00 79.25 152 GLN A C 1
ATOM 1134 O O . GLN A 1 152 ? -17.729 17.279 32.056 1.00 79.25 152 GLN A O 1
ATOM 1139 N N . VAL A 1 153 ? -16.729 15.273 31.917 1.00 82.69 153 VAL A N 1
ATOM 1140 C CA . VAL A 1 153 ? -16.224 15.458 30.552 1.00 82.69 153 VAL A CA 1
ATOM 1141 C C . VAL A 1 153 ? -16.922 14.498 29.597 1.00 82.69 153 VAL A C 1
ATOM 1143 O O . VAL A 1 153 ? -16.665 13.296 29.580 1.00 82.69 153 VAL A O 1
ATOM 1146 N N . LEU A 1 154 ? -17.797 15.051 28.760 1.00 84.69 154 LEU A N 1
ATOM 1147 C CA . LEU A 1 154 ? -18.449 14.340 27.665 1.00 84.69 154 LEU A CA 1
ATOM 1148 C C . LEU A 1 154 ? -17.466 14.108 26.504 1.00 84.69 154 LEU A C 1
ATOM 1150 O O . LEU A 1 154 ? -17.020 15.072 25.888 1.00 84.69 154 LEU A O 1
ATOM 1154 N N . LEU A 1 155 ? -17.179 12.846 26.168 1.00 83.75 155 LEU A N 1
ATOM 1155 C CA . LEU A 1 155 ? -16.336 12.472 25.021 1.00 83.75 155 LEU A CA 1
ATOM 1156 C C . LEU A 1 155 ? -17.143 12.232 23.745 1.00 83.75 155 LEU A C 1
ATOM 1158 O O . LEU A 1 155 ? -16.725 12.616 22.656 1.00 83.75 155 LEU A O 1
ATOM 1162 N N . TRP A 1 156 ? -18.291 11.561 23.854 1.00 85.06 156 TRP A N 1
ATOM 1163 C CA . TRP A 1 156 ? -19.088 11.186 22.685 1.00 85.06 156 TRP A CA 1
ATOM 1164 C C . TRP A 1 156 ? -20.565 10.998 23.030 1.00 85.06 156 TRP A C 1
ATOM 1166 O O . TRP A 1 156 ? -20.902 10.566 24.131 1.00 85.06 156 TRP A O 1
ATOM 1176 N N . SER A 1 157 ? -21.457 11.263 22.072 1.00 84.38 157 SER A N 1
ATOM 1177 C CA . SER A 1 157 ? -22.877 10.927 22.181 1.00 84.38 157 SER A CA 1
ATOM 1178 C C . SER A 1 157 ? -23.435 10.344 20.881 1.00 84.38 157 SER A C 1
ATOM 1180 O O . SER A 1 157 ? -23.071 10.745 19.772 1.00 84.38 157 SER A O 1
ATOM 1182 N N . ALA A 1 158 ? -24.360 9.393 21.017 1.00 76.12 158 ALA A N 1
ATOM 1183 C CA . ALA A 1 158 ? -25.179 8.900 19.924 1.00 76.12 158 ALA A CA 1
ATOM 1184 C C . ALA A 1 158 ? -26.114 10.041 19.521 1.00 76.12 158 ALA A C 1
ATOM 1186 O O . ALA A 1 158 ? -27.093 10.309 20.213 1.00 76.12 158 ALA A O 1
ATOM 1187 N N . ASN A 1 159 ? -25.769 10.747 18.446 1.00 76.25 159 ASN A N 1
ATOM 1188 C CA . ASN A 1 159 ? -26.491 11.901 17.907 1.00 76.25 159 ASN A CA 1
ATOM 1189 C C . ASN A 1 159 ? -27.874 11.509 17.335 1.00 76.25 159 ASN A C 1
ATOM 1191 O O . ASN A 1 159 ? -28.130 11.630 16.138 1.00 76.25 159 ASN A O 1
ATOM 1195 N N . VAL A 1 160 ? -28.745 10.954 18.177 1.00 75.81 160 VAL A N 1
ATOM 1196 C CA . VAL A 1 160 ? -30.106 10.534 17.846 1.00 75.81 160 VAL A CA 1
ATOM 1197 C C . VAL A 1 160 ? -31.045 11.675 18.224 1.00 75.81 160 VAL A C 1
ATOM 1199 O O . VAL A 1 160 ? -31.004 12.194 19.341 1.00 75.81 160 VAL A O 1
ATOM 1202 N N . SER A 1 161 ? -31.871 12.094 17.269 1.00 67.69 161 SER A N 1
ATOM 1203 C CA . SER A 1 161 ? -32.859 13.153 17.449 1.00 67.69 161 SER A CA 1
ATOM 1204 C C . SER A 1 161 ? -34.141 12.625 18.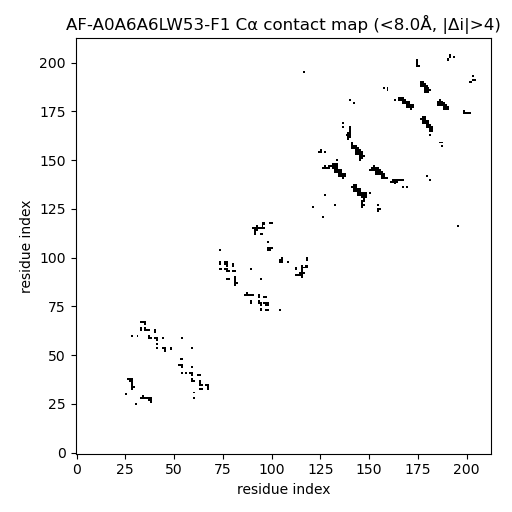108 1.00 67.69 161 SER A C 1
ATOM 1206 O O . SER A 1 161 ? -34.603 11.523 17.816 1.00 67.69 161 SER A O 1
ATOM 1208 N N . GLY A 1 162 ? -34.731 13.444 18.985 1.00 64.88 162 GLY A N 1
ATOM 1209 C CA . GLY A 1 162 ? -36.010 13.188 19.657 1.00 64.88 162 GLY A CA 1
ATOM 1210 C C . GLY A 1 162 ? -35.856 12.784 21.123 1.00 64.88 162 GLY A C 1
ATOM 1211 O O . GLY A 1 162 ? -35.027 11.940 21.457 1.00 64.88 162 GLY A O 1
ATOM 1212 N N . GLU A 1 163 ? -36.687 13.342 22.000 1.00 62.97 163 GLU A N 1
ATOM 1213 C CA . GLU A 1 163 ? -36.716 12.981 23.421 1.00 62.97 163 GLU A CA 1
ATOM 1214 C C . GLU A 1 163 ? -37.359 11.601 23.616 1.00 62.97 163 GLU A C 1
ATOM 1216 O O . GLU A 1 163 ? -38.358 11.264 22.978 1.00 62.97 163 GLU A O 1
ATOM 1221 N N . ALA A 1 164 ? -36.749 10.767 24.454 1.00 62.22 164 ALA A N 1
ATOM 1222 C CA . ALA A 1 164 ? -37.344 9.528 24.931 1.00 62.22 164 ALA A CA 1
ATOM 1223 C C . ALA A 1 164 ? -37.985 9.790 26.298 1.00 62.22 164 ALA A C 1
ATOM 1225 O O . ALA A 1 164 ? -37.289 10.118 27.249 1.00 62.22 164 ALA A O 1
ATOM 1226 N N . THR A 1 165 ? -39.303 9.637 26.406 1.00 60.12 165 THR A N 1
ATOM 1227 C CA . THR A 1 165 ? -40.035 9.805 27.677 1.00 60.12 165 THR A CA 1
ATOM 1228 C C . THR A 1 165 ? -40.010 8.552 28.562 1.00 60.12 165 THR A C 1
ATOM 1230 O O . THR A 1 165 ? -40.360 8.625 29.732 1.00 60.12 165 THR A O 1
ATOM 1233 N N . ASP A 1 166 ? -39.583 7.417 28.001 1.00 64.44 166 ASP A N 1
ATOM 1234 C CA . ASP A 1 166 ? -39.509 6.089 28.626 1.00 64.44 166 ASP A CA 1
ATOM 1235 C C . ASP A 1 166 ? -38.067 5.564 28.660 1.00 64.44 166 ASP A C 1
ATOM 1237 O O . ASP A 1 166 ? -37.220 5.953 27.849 1.00 64.44 166 ASP A O 1
ATOM 1241 N N . SER A 1 167 ? -37.810 4.612 29.564 1.00 70.38 167 SER A N 1
ATOM 1242 C CA . SER A 1 167 ? -36.495 4.002 29.776 1.00 70.38 167 SER A CA 1
ATOM 1243 C C . SER A 1 167 ? -35.919 3.395 28.491 1.00 70.38 167 SER A C 1
ATOM 1245 O O . SER A 1 167 ? -36.476 2.445 27.930 1.00 70.38 167 SER A O 1
ATOM 1247 N N . CYS A 1 168 ? -34.772 3.910 28.049 1.00 76.50 168 CYS A N 1
ATOM 1248 C CA . CYS A 1 168 ? -33.973 3.283 27.003 1.00 76.50 168 CYS A CA 1
ATOM 1249 C C . CYS A 1 168 ? -33.111 2.158 27.591 1.00 76.50 168 CYS A C 1
ATOM 1251 O O . CYS A 1 168 ? -32.510 2.315 28.650 1.00 76.50 168 CYS A O 1
ATOM 1253 N N . VAL A 1 169 ? -33.013 1.038 26.877 1.00 81.12 169 VAL A N 1
ATOM 1254 C CA . VAL A 1 169 ? -32.179 -0.109 27.256 1.00 81.12 169 VAL A CA 1
ATOM 1255 C C . VAL A 1 169 ? -31.118 -0.323 26.187 1.00 81.12 169 VAL A C 1
ATOM 1257 O O . VAL A 1 169 ? -31.436 -0.484 25.008 1.00 81.12 169 VAL A O 1
ATOM 1260 N N . ALA A 1 170 ? -29.852 -0.336 26.596 1.00 83.38 170 ALA A N 1
ATOM 1261 C CA . ALA A 1 170 ? -28.757 -0.783 25.747 1.00 83.38 170 ALA A CA 1
ATOM 1262 C C . ALA A 1 170 ? -28.625 -2.308 25.863 1.00 83.38 170 ALA A C 1
ATOM 1264 O O . ALA A 1 170 ? -28.487 -2.840 26.962 1.00 83.38 170 ALA A O 1
ATOM 1265 N N . GLN A 1 171 ? -28.671 -3.013 24.735 1.00 86.38 171 GLN A N 1
ATOM 1266 C CA . GLN A 1 171 ? -28.546 -4.466 24.683 1.00 86.38 171 GLN A CA 1
ATOM 1267 C C . GLN A 1 171 ? -27.439 -4.857 23.706 1.00 86.38 171 GLN A C 1
ATOM 1269 O O . GLN A 1 171 ? -27.451 -4.445 22.546 1.00 86.38 171 GLN A O 1
ATOM 1274 N N . LEU A 1 172 ? -26.494 -5.678 24.161 1.00 85.69 172 LEU A N 1
ATOM 1275 C CA . LEU A 1 172 ? -25.516 -6.318 23.288 1.00 85.69 172 LEU A CA 1
ATOM 1276 C C . LEU A 1 172 ? -26.101 -7.640 22.786 1.00 85.69 172 LEU A C 1
ATOM 1278 O O . LEU A 1 172 ? -26.418 -8.521 23.581 1.00 85.69 172 LEU A O 1
ATOM 1282 N N . LEU A 1 173 ? -26.291 -7.754 21.474 1.00 84.81 173 LEU A N 1
ATOM 1283 C CA . LEU A 1 173 ? -26.780 -8.981 20.844 1.00 84.81 173 LEU A CA 1
ATOM 1284 C C . LEU A 1 173 ? -25.638 -9.994 20.680 1.00 84.81 173 LEU A C 1
ATOM 1286 O O . LEU A 1 173 ? -24.485 -9.595 20.524 1.00 84.81 173 LEU A O 1
ATOM 1290 N N . ASP A 1 174 ? -25.962 -11.286 20.577 1.00 80.62 174 ASP A N 1
ATOM 1291 C CA . ASP A 1 174 ? -24.983 -12.361 20.311 1.00 80.62 174 ASP A CA 1
ATOM 1292 C C . ASP A 1 174 ? -24.202 -12.154 19.003 1.00 80.62 174 ASP A C 1
ATOM 1294 O O . ASP A 1 174 ? -23.098 -12.663 18.826 1.00 80.62 174 ASP A O 1
ATOM 1298 N N . SER A 1 175 ? -24.753 -11.357 18.082 1.00 77.19 175 SER A N 1
ATOM 1299 C CA . SER A 1 175 ? -24.073 -10.934 16.857 1.00 77.19 175 SER A CA 1
ATOM 1300 C C . SER A 1 175 ? -22.972 -9.885 17.085 1.00 77.19 175 SER A C 1
ATOM 1302 O O . SER A 1 175 ? -22.398 -9.398 16.115 1.00 77.19 175 SER A O 1
ATOM 1304 N N . GLY A 1 176 ? -22.740 -9.445 18.326 1.00 76.06 176 GLY A N 1
ATOM 1305 C CA . GLY A 1 176 ? -21.835 -8.343 18.666 1.00 76.06 176 GLY A CA 1
ATOM 1306 C C . GLY A 1 176 ? -22.374 -6.951 18.318 1.00 76.06 176 GLY A C 1
ATOM 1307 O O . GLY A 1 176 ? -21.636 -5.972 18.381 1.00 76.06 176 GLY A O 1
ATOM 1308 N N . ASN A 1 177 ? -23.651 -6.841 17.936 1.00 80.62 177 ASN A N 1
ATOM 1309 C CA . ASN A 1 177 ? -24.283 -5.558 17.633 1.00 80.62 177 ASN A CA 1
ATOM 1310 C C . ASN A 1 177 ? -24.851 -4.960 18.925 1.00 80.62 177 ASN A C 1
ATOM 1312 O O . ASN A 1 177 ? -25.727 -5.566 19.547 1.00 80.62 177 ASN A O 1
ATOM 1316 N N . LEU A 1 178 ? -24.365 -3.784 19.316 1.00 83.88 178 LEU A N 1
ATOM 1317 C CA . LEU A 1 178 ? -24.905 -3.026 20.437 1.00 83.88 178 LEU A CA 1
ATOM 1318 C C . LEU A 1 178 ? -26.093 -2.208 19.934 1.00 83.88 178 LEU A C 1
ATOM 1320 O O . LEU A 1 178 ? -25.924 -1.330 19.087 1.00 83.88 178 LEU A O 1
ATOM 1324 N N . VAL A 1 179 ? -27.288 -2.504 20.441 1.00 85.56 179 VAL A N 1
ATOM 1325 C CA . VAL A 1 179 ? -28.529 -1.823 20.061 1.00 85.56 179 VAL A CA 1
ATOM 1326 C C . VAL A 1 179 ? -29.070 -1.001 21.221 1.00 85.56 179 VAL A C 1
ATOM 1328 O O . VAL A 1 179 ? -29.094 -1.460 22.361 1.00 85.56 179 VAL A O 1
ATOM 1331 N N . LEU A 1 180 ? -29.537 0.208 20.919 1.00 83.38 180 LEU A N 1
ATOM 1332 C CA . LEU A 1 180 ? -30.277 1.037 21.862 1.00 83.38 180 LEU A CA 1
ATOM 1333 C C . LEU A 1 180 ? -31.772 0.912 21.566 1.00 83.38 180 LEU A C 1
ATOM 1335 O O . LEU A 1 180 ? -32.235 1.258 20.474 1.00 83.38 180 LEU A O 1
ATOM 1339 N N . LEU A 1 181 ? -32.519 0.385 22.531 1.00 82.88 181 LEU A N 1
ATOM 1340 C CA . LEU A 1 181 ? -33.948 0.116 22.432 1.00 82.88 181 LEU A CA 1
ATOM 1341 C C . LEU A 1 181 ? -34.739 1.125 23.258 1.00 82.88 181 LEU A C 1
ATOM 1343 O O . LEU A 1 181 ? -34.395 1.403 24.402 1.00 82.88 181 LEU A O 1
ATOM 1347 N N . HIS A 1 182 ? -35.830 1.622 22.688 1.00 79.50 182 HIS A N 1
ATOM 1348 C CA . HIS A 1 182 ? -36.841 2.411 23.378 1.00 79.50 182 HIS A CA 1
ATOM 1349 C C . HIS A 1 182 ? -38.178 1.668 23.278 1.00 79.50 182 HIS A C 1
ATOM 1351 O O . HIS A 1 182 ? -38.800 1.614 22.209 1.00 79.50 182 HIS A O 1
ATOM 1357 N N . GLY A 1 183 ? -38.577 1.004 24.365 1.00 79.38 183 GLY A N 1
ATOM 1358 C CA . GLY A 1 183 ? -39.692 0.057 24.353 1.00 79.38 183 GLY A CA 1
ATOM 1359 C C . GLY A 1 183 ? -39.443 -1.089 23.364 1.00 79.38 183 GLY A C 1
ATOM 1360 O O . GLY A 1 183 ? -38.552 -1.910 23.561 1.00 79.38 183 GLY A O 1
ATOM 1361 N N . ARG A 1 184 ? -40.227 -1.145 22.278 1.00 74.31 184 ARG A N 1
ATOM 1362 C CA . ARG A 1 184 ? -40.071 -2.137 21.190 1.00 74.31 184 ARG A CA 1
ATOM 1363 C C . ARG A 1 184 ? -39.316 -1.604 19.966 1.00 74.31 184 ARG A C 1
ATOM 1365 O O . ARG A 1 184 ? -39.052 -2.369 19.040 1.00 74.31 184 ARG A O 1
ATOM 1372 N N . ASN A 1 185 ? -38.972 -0.317 19.948 1.00 78.38 185 ASN A N 1
ATOM 1373 C CA . ASN A 1 185 ? -38.356 0.335 18.797 1.00 78.38 185 ASN A CA 1
ATOM 1374 C C . ASN A 1 185 ? -36.832 0.404 18.948 1.00 78.38 185 ASN A C 1
ATOM 1376 O O . ASN A 1 185 ? -36.315 0.713 20.020 1.00 78.38 185 ASN A O 1
ATOM 1380 N N . LYS A 1 186 ? -36.106 0.157 17.852 1.00 79.25 186 LYS A N 1
ATOM 1381 C CA . LYS A 1 186 ? -34.652 0.366 17.772 1.00 79.25 186 LYS A CA 1
ATOM 1382 C C . LYS A 1 186 ? -34.362 1.830 17.448 1.00 79.25 186 LYS A C 1
ATOM 1384 O O . LYS A 1 186 ? -34.831 2.315 16.423 1.00 79.25 186 LYS A O 1
ATOM 1389 N N . ARG A 1 187 ? -33.592 2.509 18.302 1.00 76.69 187 ARG A N 1
ATOM 1390 C CA . ARG A 1 187 ? -33.168 3.909 18.113 1.00 76.69 187 ARG A CA 1
ATOM 1391 C C . ARG A 1 187 ? -31.809 4.034 17.432 1.00 76.69 187 ARG A C 1
ATOM 1393 O O . ARG A 1 187 ? -31.646 4.880 16.563 1.00 76.69 187 ARG A O 1
ATOM 1400 N N . SER A 1 188 ? -30.845 3.205 17.818 1.00 77.62 188 SER A N 1
ATOM 1401 C CA . SER A 1 188 ? -29.520 3.166 17.193 1.00 77.62 188 SER A CA 1
ATOM 1402 C C . SER A 1 188 ? -28.915 1.770 17.279 1.00 77.62 188 SER A C 1
ATOM 1404 O O . SER A 1 188 ? -29.313 0.960 18.125 1.00 77.62 188 SER A O 1
ATOM 1406 N N . GLN A 1 189 ? -27.964 1.476 16.393 1.00 79.12 189 GLN A N 1
ATOM 1407 C CA . GLN A 1 189 ? -27.188 0.244 16.451 1.00 79.12 189 GLN A CA 1
ATOM 1408 C C . GLN A 1 189 ? -25.749 0.447 15.965 1.00 79.12 189 GLN A C 1
ATOM 1410 O O . GLN A 1 189 ? -25.496 1.203 15.027 1.00 79.12 189 GLN A O 1
ATOM 1415 N N . SER A 1 190 ? -24.795 -0.250 16.584 1.00 76.38 190 SER A N 1
ATOM 1416 C CA . SER A 1 190 ? -23.368 -0.109 16.266 1.00 76.38 190 SER A CA 1
ATOM 1417 C C . SER A 1 190 ? -23.015 -0.566 14.846 1.00 76.38 190 SER A C 1
ATOM 1419 O O . SER A 1 190 ? -22.028 -0.109 14.278 1.00 76.38 190 SER A O 1
ATOM 1421 N N . CYS A 1 191 ? -23.820 -1.446 14.243 1.00 73.38 191 CYS A N 1
ATOM 1422 C CA . CYS A 1 191 ? -23.576 -1.972 12.899 1.00 73.38 191 CYS A CA 1
ATOM 1423 C C . CYS A 1 191 ? -24.131 -1.117 11.742 1.00 73.38 191 CYS A C 1
ATOM 1425 O O . CYS A 1 191 ? -23.992 -1.538 10.594 1.00 73.38 191 CYS A O 1
ATOM 1427 N N . ASP A 1 192 ? -24.739 0.050 11.993 1.00 68.81 192 ASP A N 1
ATOM 1428 C CA . ASP A 1 192 ? -25.249 0.919 10.911 1.00 68.81 192 ASP A CA 1
ATOM 1429 C C . ASP A 1 192 ? -24.133 1.494 10.024 1.00 68.81 192 ASP A C 1
ATOM 1431 O O . ASP A 1 192 ? -24.354 1.782 8.848 1.00 68.81 192 ASP A O 1
ATOM 1435 N N . HIS A 1 193 ? -22.922 1.618 10.572 1.00 62.97 193 HIS A N 1
ATOM 1436 C CA . HIS A 1 193 ? -21.740 2.120 9.874 1.00 62.97 193 HIS A CA 1
ATOM 1437 C C . HIS A 1 193 ? -20.600 1.099 10.000 1.00 62.97 193 HIS A C 1
ATOM 1439 O O . HIS A 1 193 ? -19.694 1.282 10.815 1.00 62.97 193 HIS A O 1
ATOM 1445 N N . PRO A 1 194 ? -20.657 -0.018 9.250 1.00 61.03 194 PRO A N 1
ATOM 1446 C CA . PRO A 1 194 ? -19.625 -1.042 9.316 1.00 61.03 194 PRO A CA 1
ATOM 1447 C C . PRO A 1 194 ? -18.268 -0.471 8.885 1.00 61.03 194 PRO A C 1
ATOM 1449 O O . PRO A 1 194 ? -18.165 0.193 7.854 1.00 61.03 194 PRO A O 1
ATOM 1452 N N . THR A 1 195 ? -17.226 -0.744 9.669 1.00 60.88 195 THR A N 1
ATOM 1453 C CA . THR A 1 195 ? -15.825 -0.503 9.291 1.00 60.88 195 THR A CA 1
ATOM 1454 C C . THR A 1 195 ? -15.290 -1.685 8.463 1.00 60.88 195 THR A C 1
ATOM 1456 O O . THR A 1 195 ? -16.055 -2.545 8.026 1.00 60.88 195 THR A O 1
ATOM 1459 N N . ASP A 1 196 ? -13.973 -1.752 8.234 1.00 52.09 196 ASP A N 1
ATOM 1460 C CA . ASP A 1 196 ? -13.308 -2.737 7.360 1.00 52.09 196 ASP A CA 1
ATOM 1461 C C . ASP A 1 196 ? -13.551 -4.224 7.719 1.00 52.09 196 ASP A C 1
ATOM 1463 O O . ASP A 1 196 ? -13.193 -5.108 6.941 1.00 52.09 196 ASP A O 1
ATOM 1467 N N . THR A 1 197 ? -14.146 -4.536 8.879 1.00 58.59 197 THR A N 1
ATOM 1468 C CA . THR A 1 197 ? -14.422 -5.915 9.322 1.00 58.59 197 THR A CA 1
ATOM 1469 C C . THR A 1 197 ? -15.924 -6.176 9.404 1.00 58.59 197 THR A C 1
ATOM 1471 O O . THR A 1 197 ? -16.605 -5.689 10.304 1.00 58.59 197 THR A O 1
ATOM 1474 N N . GLN A 1 198 ? -16.443 -6.995 8.487 1.00 64.19 198 GLN A N 1
ATOM 1475 C CA . GLN A 1 198 ? -17.784 -7.567 8.617 1.00 64.19 198 GLN A CA 1
ATOM 1476 C C . GLN A 1 198 ? -17.740 -8.772 9.556 1.00 64.19 198 GLN A C 1
ATOM 1478 O O . GLN A 1 198 ? -17.053 -9.757 9.290 1.00 64.19 198 GLN A O 1
ATOM 1483 N N . LEU A 1 199 ? -18.499 -8.700 10.643 1.00 65.69 199 LEU A N 1
ATOM 1484 C CA . LEU A 1 199 ? -18.723 -9.816 11.551 1.00 65.69 199 LEU A CA 1
ATOM 1485 C C . LEU A 1 199 ? -19.784 -10.770 10.968 1.00 65.69 199 LEU A C 1
ATOM 1487 O O . LEU A 1 199 ? -20.723 -10.315 10.302 1.00 65.69 199 LEU A O 1
ATOM 1491 N N . PRO A 1 200 ? -19.678 -12.088 11.221 1.00 57.19 200 PRO A N 1
ATOM 1492 C CA . PRO A 1 200 ? -20.705 -13.051 10.835 1.00 57.19 200 PRO A CA 1
ATOM 1493 C C . PRO A 1 200 ? -22.094 -12.620 11.333 1.00 57.19 200 PRO A C 1
ATOM 1495 O O . PRO A 1 200 ? -22.292 -12.383 12.520 1.00 57.19 200 PRO A O 1
ATOM 1498 N N . GLY A 1 201 ? -23.060 -12.497 10.418 1.00 63.88 201 GLY A N 1
ATOM 1499 C CA . GLY A 1 201 ? -24.423 -12.049 10.733 1.00 63.88 201 GLY A CA 1
ATOM 1500 C C . GLY A 1 201 ? -24.671 -10.539 10.605 1.00 63.88 201 GLY A C 1
ATOM 1501 O O . GLY A 1 201 ? -25.826 -10.120 10.714 1.00 63.88 201 GLY A O 1
ATOM 1502 N N . MET A 1 202 ? -23.649 -9.721 10.311 1.00 68.44 202 MET A N 1
ATOM 1503 C CA . MET A 1 202 ? -23.847 -8.300 9.999 1.00 68.44 202 MET A CA 1
ATOM 1504 C C . MET A 1 202 ? -24.663 -8.128 8.714 1.00 68.44 202 MET A C 1
ATOM 1506 O O . MET A 1 202 ? -24.325 -8.660 7.657 1.00 68.44 202 MET A O 1
ATOM 1510 N N . ARG A 1 203 ? -25.749 -7.353 8.798 1.00 58.78 203 ARG A N 1
ATOM 1511 C CA . ARG A 1 203 ? -26.575 -6.975 7.646 1.00 58.78 203 ARG A CA 1
ATOM 1512 C C . ARG A 1 203 ? -26.187 -5.569 7.206 1.00 58.78 203 ARG A C 1
ATOM 1514 O O . ARG A 1 203 ? -26.382 -4.630 7.969 1.00 58.78 203 ARG A O 1
ATOM 1521 N N . LEU A 1 204 ? -25.674 -5.412 5.985 1.00 61.19 204 LEU A N 1
ATOM 1522 C CA . LEU A 1 204 ? -25.495 -4.080 5.406 1.00 61.19 204 LEU A CA 1
ATOM 1523 C C . LEU A 1 204 ? -26.856 -3.466 5.081 1.00 61.19 204 LEU A C 1
ATOM 1525 O O . LEU A 1 204 ? -27.604 -3.985 4.250 1.00 61.19 204 LEU A O 1
ATOM 1529 N N . GLY A 1 205 ? -27.159 -2.337 5.718 1.00 55.78 205 GLY A N 1
ATOM 1530 C CA . GLY A 1 205 ? -28.267 -1.487 5.310 1.00 55.78 205 GLY A CA 1
ATOM 1531 C C . GLY A 1 205 ? -27.964 -0.860 3.950 1.00 55.78 205 GLY A C 1
ATOM 1532 O O . GLY A 1 205 ? -27.081 -0.015 3.832 1.00 55.78 205 GLY A O 1
ATOM 1533 N N . LEU A 1 206 ? -28.693 -1.256 2.904 1.00 50.03 206 LEU A N 1
ATOM 1534 C CA . LEU A 1 206 ? -28.683 -0.536 1.631 1.00 50.03 206 LEU A CA 1
ATOM 1535 C C . LEU A 1 206 ? -29.456 0.772 1.816 1.00 50.03 206 LEU A C 1
ATOM 1537 O O . LEU A 1 206 ? -30.687 0.787 1.770 1.00 50.03 206 LEU A O 1
ATOM 1541 N N . ASN A 1 207 ? -28.743 1.877 2.020 1.00 43.41 207 ASN A N 1
ATOM 1542 C CA . ASN A 1 207 ? -29.363 3.194 2.066 1.00 43.41 207 ASN A CA 1
ATOM 1543 C C . ASN A 1 207 ? -29.742 3.610 0.632 1.00 43.41 207 ASN A C 1
ATOM 1545 O O . ASN A 1 207 ? -28.954 4.222 -0.087 1.00 43.41 207 ASN A O 1
ATOM 1549 N N . ARG A 1 208 ? -30.946 3.238 0.172 1.00 44.84 208 ARG A N 1
ATOM 1550 C CA . ARG A 1 208 ? -31.535 3.775 -1.066 1.00 44.84 208 ARG A CA 1
ATOM 1551 C C . ARG A 1 208 ? -31.973 5.218 -0.814 1.00 44.84 208 ARG A C 1
ATOM 1553 O O . ARG A 1 208 ? -33.165 5.503 -0.731 1.00 44.84 208 ARG A O 1
ATOM 1560 N N . ARG A 1 209 ? -31.019 6.148 -0.714 1.00 42.75 209 ARG A N 1
ATOM 1561 C CA . ARG A 1 209 ? -31.341 7.558 -0.941 1.00 42.75 209 ARG A CA 1
ATOM 1562 C C . ARG A 1 209 ? -31.758 7.671 -2.404 1.00 42.75 209 ARG A C 1
ATOM 1564 O O . ARG A 1 209 ? -30.926 7.542 -3.299 1.00 42.75 209 ARG A O 1
ATOM 1571 N N . ARG A 1 210 ? -33.061 7.838 -2.650 1.00 40.25 210 ARG A N 1
ATOM 1572 C CA . ARG A 1 210 ? -33.516 8.403 -3.920 1.00 40.25 210 ARG A CA 1
ATOM 1573 C C . ARG A 1 210 ? -32.850 9.768 -4.017 1.00 40.25 210 ARG A C 1
ATOM 1575 O O . ARG A 1 210 ? -33.036 10.597 -3.131 1.00 40.25 210 ARG A O 1
ATOM 1582 N N . VAL A 1 211 ? -32.053 9.956 -5.059 1.00 32.75 211 VAL A N 1
ATOM 1583 C CA . VAL A 1 211 ? -31.724 11.286 -5.557 1.00 32.75 211 VAL A CA 1
ATOM 1584 C C . VAL A 1 211 ? -33.073 11.918 -5.898 1.00 32.75 211 VAL A C 1
ATOM 1586 O O . VAL A 1 211 ? -33.751 11.458 -6.815 1.00 32.75 211 VAL A O 1
ATOM 1589 N N . GLN A 1 212 ? -33.534 12.840 -5.057 1.00 34.25 212 GLN A N 1
ATOM 1590 C CA . GLN A 1 212 ? -34.453 13.874 -5.509 1.00 34.25 212 GLN A CA 1
ATOM 1591 C C . GLN A 1 212 ? -33.595 14.899 -6.248 1.00 34.25 212 GLN A C 1
ATOM 1593 O O . GLN A 1 212 ? -32.498 15.217 -5.785 1.00 34.25 212 GLN A O 1
ATOM 1598 N N . GLU A 1 213 ? -34.079 15.248 -7.437 1.00 32.53 213 GLU A N 1
ATOM 1599 C CA . GLU A 1 213 ? -33.485 16.152 -8.428 1.00 32.53 213 GLU A CA 1
ATOM 1600 C C . GLU A 1 213 ? -33.121 17.528 -7.861 1.00 32.53 213 GLU A C 1
ATOM 1602 O O . GLU A 1 213 ? -33.835 18.006 -6.947 1.00 32.53 213 GLU A O 1
#